Protein AF-A0A6A3N6A8-F1 (afdb_monomer_lite)

Radius of gyration: 18.14 Å; chains: 1; bounding box: 33×37×55 Å

Secondary structure (DSSP, 8-state):
----HHHHHHHHHHHHTS----------S---TTS----HHHHHHHHHHB-TTTTTS-HHHHHHHHHHHGGGTTS---HHHHHHHHHT-BGGGSB-GGGG----HHHHHHHHHHS-TT--STTSPPPPPPPPSSHHHHHHHHHHHHHHHHHHB-HHHHHHHHHHHHHHHHHTTSGGGSSGGGHHHHH-

Organism: NCBI:txid129364

Sequence (188 aa):
MVRDIDQLIALRQADLGKGSSSSLVATAGSDTKLQFKPSRQQAVTHGALVNGKYSSLDAQLFAETMQSQSKEFDFLPHQGVARGFYGWDFGYRGLSSMHFSPIDLEEERQLSEKFDMTDFSMKNKLPRPPRAEDLADVVSALEVLSLLVVEMFNSLASELVNAARRFLLLLRKTKSMRGPEAVPELVA

pLDDT: mean 82.04, std 16.99, range [36.47, 97.62]

Foldseek 3Di:
DPPPVVVVLVVVVVVVVPPDPDPDDPPPDDPDLQADDADPQLLVQLCVWWDPSCNPDDLRRQLVVLCVCVVVQQAASALQQSNCVSSVLPDPSQHFLLNQFHDDPVRNVVVPVVDPRRRNHPVSHDDHGDQDFALVRSLNSLVSVLVSSVVTTDPVSNVVSVVLSVVSVVCCVPPCRGGSNNRVVNGD

Structure (mmCIF, N/CA/C/O backbone):
data_AF-A0A6A3N6A8-F1
#
_entry.id   AF-A0A6A3N6A8-F1
#
loop_
_atom_site.group_PDB
_atom_site.id
_atom_site.type_symbol
_atom_site.label_atom_id
_atom_site.label_alt_id
_atom_site.label_comp_id
_atom_site.label_asym_id
_atom_site.label_entity_id
_atom_site.label_seq_id
_atom_site.pdbx_PDB_ins_code
_atom_site.Cartn_x
_atom_site.Cartn_y
_atom_site.Cartn_z
_atom_site.occupancy
_atom_site.B_iso_or_equiv
_atom_site.auth_seq_id
_atom_site.auth_comp_id
_atom_site.auth_asym_id
_atom_site.auth_atom_id
_atom_site.pdbx_PDB_model_num
ATOM 1 N N . MET A 1 1 ? -4.842 9.414 -23.988 1.00 40.34 1 MET A N 1
ATOM 2 C CA . MET A 1 1 ? -4.312 8.304 -24.808 1.00 40.34 1 MET A CA 1
ATOM 3 C C . MET A 1 1 ? -3.945 7.167 -23.870 1.00 40.34 1 MET A C 1
ATOM 5 O O . MET A 1 1 ? -2.806 7.079 -23.440 1.00 40.34 1 MET A O 1
ATOM 9 N N . VAL A 1 2 ? -4.933 6.357 -23.493 1.00 42.94 2 VAL A N 1
ATOM 10 C CA . VAL A 1 2 ? -4.708 5.105 -22.763 1.00 42.94 2 VAL A CA 1
ATOM 11 C C . VAL A 1 2 ? -4.245 4.112 -23.821 1.00 42.94 2 VAL A C 1
ATOM 13 O O . VAL A 1 2 ? -5.050 3.648 -24.623 1.00 42.94 2 VAL A O 1
ATOM 16 N N . ARG A 1 3 ? -2.932 3.911 -23.945 1.00 48.41 3 ARG A N 1
ATOM 17 C CA . ARG A 1 3 ? -2.432 2.759 -24.694 1.00 48.41 3 ARG A CA 1
ATOM 18 C C . ARG A 1 3 ? -2.704 1.554 -23.812 1.00 48.41 3 ARG A C 1
ATOM 20 O O . ARG A 1 3 ? -2.252 1.519 -22.675 1.00 48.41 3 ARG A O 1
ATOM 27 N N . ASP A 1 4 ? -3.515 0.660 -24.347 1.00 60.28 4 ASP A N 1
ATOM 28 C CA . ASP A 1 4 ? -4.018 -0.552 -23.723 1.00 60.28 4 ASP A CA 1
ATOM 29 C C . ASP A 1 4 ? -2.836 -1.355 -23.153 1.00 60.28 4 ASP A C 1
ATOM 31 O O . ASP A 1 4 ? -2.008 -1.883 -23.901 1.00 60.28 4 ASP A O 1
ATOM 35 N N . ILE A 1 5 ? -2.684 -1.338 -21.827 1.00 62.31 5 ILE A N 1
ATOM 36 C CA . ILE A 1 5 ? -1.537 -1.924 -21.110 1.00 62.31 5 ILE A CA 1
ATOM 37 C C . ILE A 1 5 ? -1.419 -3.415 -21.448 1.00 62.31 5 ILE A C 1
ATOM 39 O O . ILE A 1 5 ? -0.314 -3.935 -21.617 1.00 62.31 5 ILE A O 1
ATOM 43 N N . ASP A 1 6 ? -2.555 -4.064 -21.688 1.00 62.62 6 ASP A N 1
ATOM 44 C CA . ASP A 1 6 ? -2.640 -5.454 -22.118 1.00 62.62 6 ASP A CA 1
ATOM 45 C C . ASP A 1 6 ? -1.971 -5.697 -23.478 1.00 62.62 6 ASP A C 1
ATOM 47 O O . ASP A 1 6 ? -1.326 -6.727 -23.672 1.00 62.62 6 ASP A O 1
ATOM 51 N N . GLN A 1 7 ? -2.018 -4.732 -24.406 1.00 63.91 7 GLN A N 1
ATOM 52 C CA . GLN A 1 7 ? -1.330 -4.842 -25.698 1.00 63.91 7 GLN A CA 1
ATOM 53 C C . GLN A 1 7 ? 0.190 -4.732 -25.545 1.00 63.91 7 GLN A C 1
ATOM 55 O O . GLN A 1 7 ? 0.924 -5.430 -26.243 1.00 63.91 7 GLN A O 1
ATOM 60 N N . LEU A 1 8 ? 0.676 -3.895 -24.620 1.00 61.59 8 LEU A N 1
ATOM 61 C CA . LEU A 1 8 ? 2.107 -3.776 -24.315 1.00 61.59 8 LEU A CA 1
ATOM 62 C C . LEU A 1 8 ? 2.649 -5.031 -23.619 1.00 61.59 8 LEU A C 1
ATOM 64 O O . LEU A 1 8 ? 3.745 -5.492 -23.950 1.00 61.59 8 LEU A O 1
ATOM 68 N N . ILE A 1 9 ? 1.872 -5.607 -22.698 1.00 62.09 9 ILE A N 1
ATOM 69 C CA . ILE A 1 9 ? 2.212 -6.867 -22.025 1.00 62.09 9 ILE A CA 1
ATOM 70 C C . ILE A 1 9 ? 2.220 -8.021 -23.039 1.00 62.09 9 ILE A C 1
ATOM 72 O O . ILE A 1 9 ? 3.187 -8.785 -23.089 1.00 62.09 9 ILE A O 1
ATOM 76 N N . ALA A 1 10 ? 1.206 -8.109 -23.904 1.00 64.25 10 ALA A N 1
ATOM 77 C CA . ALA A 1 10 ? 1.120 -9.138 -24.938 1.00 64.25 10 ALA A CA 1
ATOM 78 C C . ALA A 1 10 ? 2.270 -9.058 -25.959 1.00 64.25 10 ALA A C 1
ATOM 80 O O . ALA A 1 10 ? 2.834 -10.090 -26.328 1.00 64.25 10 ALA A O 1
ATOM 81 N N . LEU A 1 11 ? 2.673 -7.849 -26.378 1.00 59.53 11 LEU A N 1
ATOM 82 C CA . LEU A 1 11 ? 3.805 -7.657 -27.296 1.00 59.53 11 LEU A CA 1
ATOM 83 C C . LEU A 1 11 ? 5.120 -8.181 -26.702 1.00 59.53 11 LEU A C 1
ATOM 85 O O . LEU A 1 11 ? 5.864 -8.890 -27.376 1.00 59.53 11 LEU A O 1
ATOM 89 N N . ARG A 1 12 ? 5.383 -7.896 -25.420 1.00 59.84 12 ARG A N 1
ATOM 90 C CA . ARG A 1 12 ? 6.596 -8.366 -24.727 1.00 59.84 12 ARG A CA 1
ATOM 91 C C . ARG A 1 12 ? 6.607 -9.883 -24.530 1.00 59.84 12 ARG A C 1
ATOM 93 O O . ARG A 1 12 ? 7.662 -10.500 -24.658 1.00 59.84 12 ARG A O 1
ATOM 100 N N . GLN A 1 13 ? 5.455 -10.497 -24.258 1.00 59.72 13 GLN A N 1
ATOM 101 C CA . GLN A 1 13 ? 5.347 -11.957 -24.144 1.00 59.72 13 GLN A CA 1
ATOM 102 C C . GLN A 1 13 ? 5.568 -12.670 -25.486 1.00 59.72 13 GLN A C 1
ATOM 104 O O . GLN A 1 13 ? 6.166 -13.746 -25.513 1.00 59.72 13 GLN A O 1
ATOM 109 N N . ALA A 1 14 ? 5.149 -12.062 -26.601 1.00 55.59 14 ALA A N 1
ATOM 110 C CA . ALA A 1 14 ? 5.370 -12.610 -27.939 1.00 55.59 14 ALA A CA 1
ATOM 111 C C . ALA A 1 14 ? 6.860 -12.630 -28.335 1.00 55.59 14 ALA A C 1
ATOM 113 O O . ALA A 1 14 ? 7.311 -13.577 -28.985 1.00 55.59 14 ALA A O 1
ATOM 114 N N . ASP A 1 15 ? 7.636 -11.634 -27.899 1.00 51.84 15 ASP A N 1
ATOM 115 C CA . ASP A 1 15 ? 9.078 -11.562 -28.166 1.00 51.84 15 ASP A CA 1
ATOM 116 C C . ASP A 1 15 ? 9.894 -12.575 -27.343 1.00 51.84 15 ASP A C 1
ATOM 118 O O . ASP A 1 15 ? 10.907 -13.084 -27.823 1.00 51.84 15 ASP A O 1
ATOM 122 N N . LEU A 1 16 ? 9.425 -12.963 -26.152 1.00 54.72 16 LEU A N 1
ATOM 123 C CA . LEU A 1 16 ? 10.074 -13.988 -25.317 1.00 54.72 16 LEU A CA 1
ATOM 124 C C . LEU A 1 16 ? 9.983 -15.409 -25.911 1.00 54.72 16 LEU A C 1
ATOM 126 O O . LEU A 1 16 ? 10.798 -16.268 -25.576 1.00 54.72 16 LEU A O 1
ATOM 130 N N . GLY A 1 17 ? 9.025 -15.663 -26.811 1.00 44.81 17 GLY A N 1
ATOM 131 C CA . GLY A 1 17 ? 8.855 -16.951 -27.497 1.00 44.81 17 GLY A CA 1
ATOM 132 C C . GLY A 1 17 ? 9.840 -17.197 -28.648 1.00 44.81 17 GLY A C 1
ATOM 133 O O . GLY A 1 17 ? 9.987 -18.331 -29.107 1.00 44.81 17 GLY A O 1
ATOM 134 N N . LYS A 1 18 ? 10.545 -16.161 -29.115 1.00 45.44 18 LYS A N 1
ATOM 135 C CA . LYS A 1 18 ? 11.624 -16.286 -30.100 1.00 45.44 18 LYS A CA 1
ATOM 136 C C . LYS A 1 18 ? 12.940 -16.115 -29.365 1.00 45.44 18 LYS A C 1
ATOM 138 O O . LYS A 1 18 ? 13.308 -15.002 -29.021 1.00 45.44 18 LYS A O 1
ATOM 143 N N . GLY A 1 19 ? 13.639 -17.225 -29.127 1.00 43.06 19 GLY A N 1
ATOM 144 C CA . GLY A 1 19 ? 14.939 -17.275 -28.454 1.00 43.06 19 GLY A CA 1
ATOM 145 C C . GLY A 1 19 ? 16.004 -16.405 -29.125 1.00 43.06 19 GLY A C 1
ATOM 146 O O . GLY A 1 19 ? 16.849 -16.897 -29.866 1.00 43.06 19 GLY A O 1
ATOM 147 N N . SER A 1 20 ? 15.966 -15.108 -28.845 1.00 37.31 20 SER A N 1
ATOM 148 C CA . SER A 1 20 ? 16.950 -14.126 -29.256 1.00 37.31 20 SER A CA 1
ATOM 149 C C . SER A 1 20 ? 17.156 -13.174 -28.092 1.00 37.31 20 SER A C 1
ATOM 151 O O . SER A 1 20 ? 16.317 -12.332 -27.778 1.00 37.31 20 SER A O 1
ATOM 153 N N . SER A 1 21 ? 18.293 -13.337 -27.424 1.00 43.28 21 SER A N 1
ATOM 154 C CA . SER A 1 21 ? 18.822 -12.432 -26.411 1.00 43.28 21 SER A CA 1
ATOM 155 C C . SER A 1 21 ? 19.247 -11.106 -27.055 1.00 43.28 21 SER A C 1
ATOM 157 O O . SER A 1 21 ? 20.428 -10.762 -27.071 1.00 43.28 21 SER A O 1
ATOM 159 N N . SER A 1 22 ? 18.294 -10.370 -27.626 1.00 38.06 22 SER A N 1
ATOM 160 C CA . SER A 1 22 ? 18.491 -8.998 -28.076 1.00 38.06 22 SER A CA 1
ATOM 161 C C . SER A 1 22 ? 17.906 -8.053 -27.038 1.00 38.06 22 SER A C 1
ATOM 163 O O . SER A 1 22 ? 16.751 -7.639 -27.073 1.00 38.06 22 SER A O 1
ATOM 165 N N . SER A 1 23 ? 18.761 -7.727 -26.077 1.00 48.06 23 SER A N 1
ATOM 166 C CA . SER A 1 23 ? 18.674 -6.521 -25.266 1.00 48.06 23 SER A CA 1
ATOM 167 C C . SER A 1 23 ? 18.781 -5.295 -26.184 1.00 48.06 23 SER A C 1
ATOM 169 O O . SER A 1 23 ? 19.844 -4.691 -26.237 1.00 48.06 23 SER A O 1
ATOM 171 N N . LEU A 1 24 ? 17.734 -4.917 -26.923 1.00 49.12 24 LEU A N 1
ATOM 172 C CA . LEU A 1 24 ? 17.704 -3.649 -27.664 1.00 49.12 24 LEU A CA 1
ATOM 173 C C . LEU A 1 24 ? 16.274 -3.124 -27.861 1.00 49.12 24 LEU A C 1
ATOM 175 O O . LEU A 1 24 ? 15.720 -3.179 -28.951 1.00 49.12 24 LEU A O 1
ATOM 179 N N . VAL A 1 25 ? 15.742 -2.487 -26.818 1.00 39.69 25 VAL A N 1
ATOM 180 C CA . VAL A 1 25 ? 15.269 -1.099 -26.948 1.00 39.69 25 VAL A CA 1
ATOM 181 C C . VAL A 1 25 ? 15.818 -0.336 -25.744 1.00 39.69 25 VAL A C 1
ATOM 183 O O . VAL A 1 25 ? 15.123 -0.059 -24.773 1.00 39.69 25 VAL A O 1
ATOM 186 N N . ALA A 1 26 ? 17.113 -0.022 -25.786 1.00 40.97 26 ALA A N 1
ATOM 187 C CA . ALA A 1 26 ? 17.591 1.147 -25.072 1.00 40.97 26 ALA A CA 1
ATOM 188 C C . ALA A 1 26 ? 17.026 2.347 -25.834 1.00 40.97 26 ALA A C 1
ATOM 190 O O . ALA A 1 26 ? 17.534 2.712 -26.895 1.00 40.97 26 ALA A O 1
ATOM 191 N N . THR A 1 27 ? 15.941 2.936 -25.334 1.00 37.59 27 THR A N 1
ATOM 192 C CA . THR A 1 27 ? 15.569 4.287 -25.741 1.00 37.59 27 THR A CA 1
ATOM 193 C C . THR A 1 27 ? 16.696 5.209 -25.288 1.00 37.59 27 THR A C 1
ATOM 195 O O . THR A 1 27 ? 16.737 5.661 -24.146 1.00 37.59 27 THR A O 1
ATOM 198 N N . ALA A 1 28 ? 17.659 5.456 -26.174 1.00 42.22 28 ALA A N 1
ATOM 199 C CA . ALA A 1 28 ? 18.548 6.596 -26.057 1.00 42.22 28 ALA A CA 1
ATOM 200 C C . ALA A 1 28 ? 17.667 7.853 -26.120 1.00 42.22 28 ALA A C 1
ATOM 202 O O . ALA A 1 28 ? 17.216 8.251 -27.191 1.00 42.22 28 ALA A O 1
ATOM 203 N N . GLY A 1 29 ? 17.344 8.425 -24.959 1.00 36.84 29 GLY A N 1
ATOM 204 C CA . GLY A 1 29 ? 16.444 9.570 -24.879 1.00 36.84 29 GLY A CA 1
ATOM 205 C C . GLY A 1 29 ? 16.100 9.953 -23.447 1.00 36.84 29 GLY A C 1
ATOM 206 O O . GLY A 1 29 ? 15.035 9.615 -22.952 1.00 36.84 29 GLY A O 1
ATOM 207 N N . SER A 1 30 ? 17.004 10.715 -22.833 1.00 36.47 30 SER A N 1
ATOM 208 C CA . SER A 1 30 ? 16.944 11.331 -21.503 1.00 36.47 30 SER A CA 1
ATOM 209 C C . SER A 1 30 ? 17.084 10.384 -20.307 1.00 36.47 30 SER A C 1
ATOM 211 O O . SER A 1 30 ? 16.180 9.647 -19.943 1.00 36.47 30 SER A O 1
ATOM 213 N N . ASP A 1 31 ? 18.213 10.521 -19.610 1.00 46.41 31 ASP A N 1
ATOM 214 C CA . ASP A 1 31 ? 18.250 10.407 -18.153 1.00 46.41 31 ASP A CA 1
ATOM 215 C C . ASP A 1 31 ? 17.312 11.498 -17.601 1.00 46.41 31 ASP A C 1
ATOM 217 O O . ASP A 1 31 ? 17.722 12.600 -17.221 1.00 46.41 31 ASP A O 1
ATOM 221 N N . THR A 1 32 ? 16.005 11.264 -17.676 1.00 55.53 32 THR A N 1
ATOM 222 C CA . THR A 1 32 ? 15.022 12.182 -17.127 1.00 55.53 32 THR A CA 1
ATOM 223 C C . THR A 1 32 ? 15.180 12.101 -15.626 1.00 55.53 32 THR A C 1
ATOM 225 O O . THR A 1 32 ? 15.013 11.053 -15.007 1.00 55.53 32 THR A O 1
ATOM 228 N N . LYS A 1 33 ? 15.505 13.240 -15.011 1.00 63.00 33 LYS A N 1
ATOM 229 C CA . LYS A 1 33 ? 15.614 13.384 -13.552 1.00 63.00 33 LYS A CA 1
ATOM 230 C C . LYS A 1 33 ? 14.385 12.853 -12.796 1.00 63.00 33 LYS A C 1
ATOM 232 O O . LYS A 1 33 ? 14.511 12.671 -11.595 1.00 63.00 33 LYS A O 1
ATOM 237 N N . LEU A 1 34 ? 13.271 12.635 -13.501 1.00 75.38 34 LEU A N 1
ATOM 238 C CA . LEU A 1 34 ? 11.954 12.180 -13.059 1.00 75.38 34 LEU A CA 1
ATOM 239 C C . LEU A 1 34 ? 11.778 10.650 -13.036 1.00 75.38 34 LEU A C 1
ATOM 241 O O . LEU A 1 34 ? 10.756 10.179 -12.558 1.00 75.38 34 LEU A O 1
ATOM 245 N N . GLN A 1 35 ? 12.731 9.864 -13.549 1.00 85.25 35 GLN A N 1
ATOM 246 C CA . GLN A 1 35 ? 12.575 8.410 -13.652 1.00 85.25 35 GLN A CA 1
ATOM 247 C C . GLN A 1 35 ? 12.864 7.691 -12.325 1.00 85.25 35 GLN A C 1
ATOM 249 O O . GLN A 1 35 ? 13.814 8.021 -11.602 1.00 85.25 35 GLN A O 1
ATOM 254 N N . PHE A 1 36 ? 12.093 6.641 -12.044 1.00 90.62 36 PHE A N 1
ATOM 255 C CA . PHE A 1 36 ? 12.344 5.713 -10.955 1.00 90.62 36 PHE A CA 1
ATOM 256 C C . PHE A 1 36 ? 13.557 4.826 -11.252 1.00 90.62 36 PHE A C 1
ATOM 258 O O . PHE A 1 36 ? 13.577 4.043 -12.201 1.00 90.62 36 PHE A O 1
ATOM 265 N N . LYS A 1 37 ? 14.565 4.911 -10.381 1.00 90.06 37 LYS A N 1
ATOM 266 C CA . LYS A 1 37 ? 15.736 4.030 -10.381 1.00 90.06 37 LYS A CA 1
ATOM 267 C C . LYS A 1 37 ? 15.762 3.223 -9.079 1.00 90.06 37 LYS A C 1
ATOM 269 O O . LYS A 1 37 ? 16.177 3.776 -8.056 1.00 90.06 37 LYS A O 1
ATOM 274 N N . PRO A 1 38 ? 15.307 1.957 -9.071 1.00 93.00 38 PRO A N 1
ATOM 275 C CA . PRO A 1 38 ? 15.311 1.143 -7.862 1.00 93.00 38 PRO A CA 1
ATOM 276 C C . PRO A 1 38 ? 16.741 0.771 -7.462 1.00 93.00 38 PRO A C 1
ATOM 278 O O . PRO A 1 38 ? 17.625 0.569 -8.296 1.00 93.00 38 PRO A O 1
ATOM 281 N N . SER A 1 39 ? 16.967 0.621 -6.162 1.00 93.56 39 SER A N 1
ATOM 282 C CA . SER A 1 39 ? 18.182 -0.004 -5.648 1.00 93.56 39 SER A CA 1
ATOM 283 C C . SER A 1 39 ? 18.220 -1.497 -5.991 1.00 93.56 39 SER A C 1
ATOM 285 O O . SER A 1 39 ? 17.190 -2.140 -6.208 1.00 93.56 39 SER A O 1
ATOM 287 N N . ARG A 1 40 ? 19.421 -2.089 -5.949 1.00 95.00 40 ARG A N 1
ATOM 288 C CA . ARG A 1 40 ? 19.596 -3.537 -6.137 1.00 95.00 40 ARG A CA 1
ATOM 289 C C . ARG A 1 40 ? 18.744 -4.351 -5.161 1.00 95.00 40 ARG A C 1
ATOM 291 O O . ARG A 1 40 ? 18.162 -5.350 -5.561 1.00 95.00 40 ARG A O 1
ATOM 298 N N . GLN A 1 41 ? 18.652 -3.914 -3.903 1.00 94.75 41 GLN A N 1
ATOM 299 C CA . GLN A 1 41 ? 17.848 -4.603 -2.896 1.00 94.75 41 GLN A CA 1
ATOM 300 C C . GLN A 1 41 ? 16.360 -4.566 -3.248 1.00 94.75 41 GLN A C 1
ATOM 302 O O . GLN A 1 41 ? 15.712 -5.601 -3.186 1.00 94.75 41 GLN A O 1
ATOM 307 N N . GLN A 1 42 ? 15.833 -3.405 -3.652 1.00 95.19 42 GLN A N 1
ATOM 308 C CA . GLN A 1 42 ? 14.432 -3.284 -4.066 1.00 95.19 42 GLN A CA 1
ATOM 309 C C . GLN A 1 42 ? 14.132 -4.189 -5.265 1.00 95.19 42 GLN A C 1
ATOM 311 O O . GLN A 1 42 ? 13.118 -4.869 -5.259 1.00 95.19 42 GLN A O 1
ATOM 316 N N . ALA A 1 43 ? 15.028 -4.264 -6.255 1.00 96.06 43 ALA A N 1
ATOM 317 C CA . ALA A 1 43 ? 14.849 -5.147 -7.409 1.00 96.06 43 ALA A CA 1
ATOM 318 C C . ALA A 1 43 ? 14.846 -6.640 -7.029 1.00 96.06 43 ALA A C 1
ATOM 320 O O . ALA A 1 43 ? 14.034 -7.401 -7.548 1.00 96.06 43 ALA A O 1
ATOM 321 N N . VAL A 1 44 ? 15.719 -7.059 -6.104 1.00 96.88 44 VAL A N 1
ATOM 322 C CA . VAL A 1 44 ? 15.747 -8.444 -5.601 1.00 96.88 44 VAL A CA 1
ATOM 323 C C . VAL A 1 44 ? 14.471 -8.770 -4.827 1.00 96.88 44 VAL A C 1
ATOM 325 O O . VAL A 1 44 ? 13.855 -9.801 -5.088 1.00 96.88 44 VAL A O 1
ATOM 328 N N . THR A 1 45 ? 14.054 -7.894 -3.909 1.00 96.31 45 THR A N 1
ATOM 329 C CA . THR A 1 45 ? 12.810 -8.077 -3.149 1.00 96.31 45 THR A CA 1
ATOM 330 C C . THR A 1 45 ? 11.602 -8.129 -4.081 1.00 96.31 45 THR A C 1
ATOM 332 O O . THR A 1 45 ? 10.784 -9.038 -3.971 1.00 96.31 45 THR A O 1
ATOM 335 N N . HIS A 1 46 ? 11.524 -7.201 -5.038 1.00 97.00 46 HIS A N 1
ATOM 336 C CA . HIS A 1 46 ? 10.462 -7.154 -6.034 1.00 97.00 46 HIS A CA 1
ATOM 337 C C . HIS A 1 46 ? 10.370 -8.463 -6.818 1.00 97.00 46 HIS A C 1
ATOM 339 O O . HIS A 1 46 ? 9.318 -9.093 -6.831 1.00 97.00 46 HIS A O 1
ATOM 345 N N . GLY A 1 47 ? 11.483 -8.920 -7.402 1.00 96.31 47 GLY A N 1
ATOM 346 C CA . GLY A 1 47 ? 11.516 -10.148 -8.198 1.00 96.31 47 GLY A CA 1
ATOM 347 C C . GLY A 1 47 ? 11.135 -11.409 -7.416 1.00 96.31 47 GLY A C 1
ATOM 348 O O . GLY A 1 47 ? 10.624 -12.356 -8.004 1.00 96.31 47 GLY A O 1
ATOM 349 N N . ALA A 1 48 ? 11.344 -11.424 -6.096 1.00 96.88 48 ALA A N 1
ATOM 350 C CA . ALA A 1 48 ? 10.945 -12.539 -5.240 1.00 96.88 48 ALA A CA 1
ATOM 351 C C . ALA A 1 48 ? 9.440 -12.555 -4.913 1.00 96.88 48 ALA A C 1
ATOM 353 O O . ALA A 1 48 ? 8.892 -13.614 -4.604 1.00 96.88 48 ALA A O 1
ATOM 354 N N . LEU A 1 49 ? 8.779 -11.395 -4.939 1.00 97.56 49 LEU A N 1
ATOM 355 C CA . LEU A 1 49 ? 7.401 -11.242 -4.470 1.00 97.56 49 LEU A CA 1
ATOM 356 C C . LEU A 1 49 ? 6.403 -11.014 -5.601 1.00 97.56 49 LEU A C 1
ATOM 358 O O . LEU A 1 49 ? 5.239 -11.377 -5.452 1.00 97.56 49 LEU A O 1
ATOM 362 N N . VAL A 1 50 ? 6.810 -10.383 -6.702 1.00 97.38 50 VAL A N 1
ATOM 363 C CA . VAL A 1 50 ? 5.921 -10.036 -7.818 1.00 97.38 50 VAL A CA 1
ATOM 364 C C . VAL A 1 50 ? 5.356 -11.299 -8.465 1.00 97.38 50 VAL A C 1
ATOM 366 O O . VAL A 1 50 ? 6.029 -12.329 -8.548 1.00 97.38 50 VAL A O 1
ATOM 369 N N . ASN A 1 51 ? 4.099 -11.254 -8.903 1.00 96.19 51 ASN A N 1
ATOM 370 C CA . ASN A 1 51 ? 3.523 -12.388 -9.616 1.00 96.19 51 ASN A CA 1
ATOM 371 C C . ASN A 1 51 ? 4.001 -12.445 -11.080 1.00 96.19 51 ASN A C 1
ATOM 373 O O . ASN A 1 51 ? 4.651 -11.536 -11.599 1.00 96.19 51 ASN A O 1
ATOM 377 N N . GLY A 1 52 ? 3.655 -13.534 -11.770 1.00 93.69 52 GLY A N 1
ATOM 378 C CA . GLY A 1 52 ? 4.083 -13.759 -13.151 1.00 93.69 52 GLY A CA 1
ATOM 379 C C . GLY A 1 52 ? 3.563 -12.735 -14.170 1.00 93.69 52 GLY A C 1
ATOM 380 O O . GLY A 1 52 ? 4.210 -12.559 -15.196 1.00 93.69 52 GLY A O 1
ATOM 381 N N . LYS A 1 53 ? 2.441 -12.046 -13.901 1.00 93.88 53 LYS A N 1
ATOM 382 C CA . LYS A 1 53 ? 1.860 -11.033 -14.805 1.00 93.88 53 LYS A CA 1
ATOM 383 C C . LYS A 1 53 ? 2.721 -9.768 -14.846 1.00 93.88 53 LYS A C 1
ATOM 385 O O . LYS A 1 53 ? 2.901 -9.191 -15.914 1.00 93.88 53 LYS A O 1
ATOM 390 N N . TYR A 1 54 ? 3.276 -9.370 -13.700 1.00 94.38 54 TYR A N 1
ATOM 391 C CA . TYR A 1 54 ? 4.015 -8.112 -13.552 1.00 94.38 54 TYR A CA 1
ATOM 392 C C . TYR A 1 54 ? 5.542 -8.281 -13.506 1.00 94.38 54 TYR A C 1
ATOM 394 O O . TYR A 1 54 ? 6.262 -7.289 -13.583 1.00 94.38 54 TYR A O 1
ATOM 402 N N . SER A 1 55 ? 6.058 -9.513 -13.443 1.00 93.25 55 SER A N 1
ATOM 403 C CA . SER A 1 55 ? 7.496 -9.803 -13.299 1.00 93.25 55 SER A CA 1
ATOM 404 C C . SER A 1 55 ? 8.380 -9.296 -14.444 1.00 93.25 55 SER A C 1
ATOM 406 O O . SER A 1 55 ? 9.570 -9.058 -14.244 1.00 93.25 55 SER A O 1
ATOM 408 N N . SER A 1 56 ? 7.817 -9.131 -15.645 1.00 91.38 56 SER A N 1
ATOM 409 C CA . SER A 1 56 ? 8.533 -8.627 -16.822 1.00 91.38 56 SER A CA 1
ATOM 410 C C . SER A 1 56 ? 8.529 -7.103 -16.949 1.00 91.38 56 SER A C 1
ATOM 412 O O . SER A 1 56 ? 9.120 -6.567 -17.891 1.00 91.38 56 SER A O 1
ATOM 414 N N . LEU A 1 57 ? 7.807 -6.393 -16.077 1.00 93.50 57 LEU A N 1
ATOM 415 C CA . LEU A 1 57 ? 7.793 -4.936 -16.097 1.00 93.50 57 LEU A CA 1
ATOM 416 C C . LEU A 1 57 ? 9.083 -4.405 -15.474 1.00 93.50 57 LEU A C 1
ATOM 418 O O . LEU A 1 57 ? 9.549 -4.898 -14.448 1.00 93.50 57 LEU A O 1
ATOM 422 N N . ASP A 1 58 ? 9.660 -3.377 -16.090 1.00 93.00 58 ASP A N 1
ATOM 423 C CA . ASP A 1 58 ? 10.674 -2.590 -15.400 1.00 93.00 58 ASP A CA 1
ATOM 424 C C . ASP A 1 58 ? 10.028 -1.768 -14.274 1.00 93.00 58 ASP A C 1
ATOM 426 O O . ASP A 1 58 ? 8.809 -1.604 -14.203 1.00 93.00 58 ASP A O 1
ATOM 430 N N . ALA A 1 59 ? 10.856 -1.253 -13.368 1.00 93.50 59 ALA A N 1
ATOM 431 C CA . ALA A 1 59 ? 10.373 -0.602 -12.158 1.00 93.50 59 ALA A CA 1
ATOM 432 C C . ALA A 1 59 ? 9.523 0.647 -12.424 1.00 93.50 59 ALA A C 1
ATOM 434 O O . ALA A 1 59 ? 8.562 0.890 -11.694 1.00 93.50 59 ALA A O 1
ATOM 435 N N . GLN A 1 60 ? 9.858 1.422 -13.462 1.00 93.06 60 GLN A N 1
ATOM 436 C CA . GLN A 1 60 ? 9.082 2.599 -13.846 1.00 93.06 60 GLN A CA 1
ATOM 437 C C . GLN A 1 60 ? 7.700 2.163 -14.333 1.00 93.06 60 GLN A C 1
ATOM 439 O O . GLN A 1 60 ? 6.691 2.628 -13.809 1.00 93.06 60 GLN A O 1
ATOM 444 N N . LEU A 1 61 ? 7.659 1.215 -15.271 1.00 92.44 61 LEU A N 1
ATOM 445 C CA . LEU A 1 61 ? 6.410 0.721 -15.839 1.00 92.44 61 LEU A CA 1
ATOM 446 C C . LEU A 1 61 ? 5.531 0.023 -14.791 1.00 92.44 61 LEU A C 1
ATOM 448 O O . LEU A 1 61 ? 4.311 0.173 -14.816 1.00 92.44 61 LEU A O 1
ATOM 452 N N . PHE A 1 62 ? 6.125 -0.695 -13.835 1.00 94.62 62 PHE A N 1
ATOM 453 C CA . PHE A 1 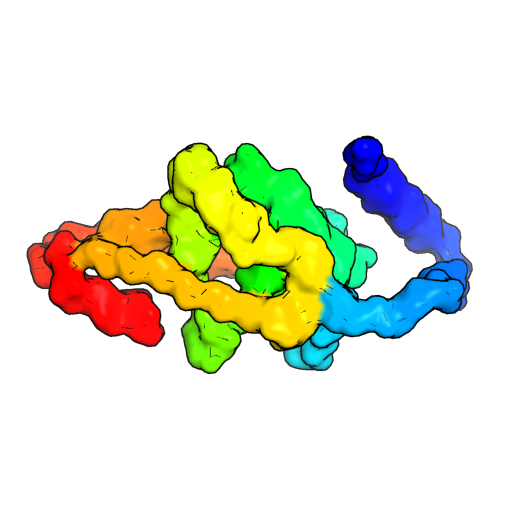62 ? 5.395 -1.265 -12.702 1.00 94.62 62 PHE A CA 1
ATOM 454 C C . PHE A 1 62 ? 4.716 -0.175 -11.860 1.00 94.62 62 PHE A C 1
ATOM 456 O O . PHE A 1 62 ? 3.526 -0.273 -11.561 1.00 94.62 62 PHE A O 1
ATOM 463 N N . ALA A 1 63 ? 5.456 0.880 -11.502 1.00 93.12 63 ALA A N 1
ATOM 464 C CA . ALA A 1 63 ? 4.942 1.974 -10.682 1.00 93.12 63 ALA A CA 1
ATOM 465 C C . ALA A 1 63 ? 3.838 2.775 -11.403 1.00 93.12 63 ALA A C 1
ATOM 467 O O . ALA A 1 63 ? 2.832 3.126 -10.789 1.00 93.12 63 ALA A O 1
ATOM 468 N N . GLU A 1 64 ? 3.988 3.008 -12.708 1.00 92.00 64 GLU A N 1
ATOM 469 C CA . GLU A 1 64 ? 2.955 3.626 -13.550 1.00 92.00 64 GLU A CA 1
ATOM 470 C C . GLU A 1 64 ? 1.710 2.741 -13.674 1.00 92.00 64 GLU A C 1
ATOM 472 O O . GLU A 1 64 ? 0.586 3.240 -13.621 1.00 92.00 64 GLU A O 1
ATOM 477 N N . THR A 1 65 ? 1.891 1.422 -13.782 1.00 91.69 65 THR A N 1
ATOM 478 C CA . THR A 1 65 ? 0.775 0.468 -13.846 1.00 91.69 65 THR A CA 1
ATOM 479 C C . THR A 1 65 ? -0.031 0.497 -12.552 1.00 91.69 65 THR A C 1
ATOM 481 O O . THR A 1 65 ? -1.249 0.662 -12.600 1.00 91.69 65 THR A O 1
ATOM 484 N N . MET A 1 66 ? 0.642 0.454 -11.399 1.00 91.38 66 MET A N 1
ATOM 485 C CA . MET A 1 66 ? 0.000 0.614 -10.093 1.00 91.38 66 MET A CA 1
ATOM 486 C C . MET A 1 66 ? -0.773 1.938 -9.999 1.00 91.38 66 MET A C 1
ATOM 488 O O . MET A 1 66 ? -1.920 1.958 -9.558 1.00 91.38 66 MET A O 1
ATOM 492 N N . GLN A 1 67 ? -0.172 3.047 -10.447 1.00 88.44 67 GLN A N 1
ATOM 493 C CA . GLN A 1 67 ? -0.846 4.346 -10.467 1.00 88.44 67 GLN A CA 1
ATOM 494 C C . GLN A 1 67 ? -2.080 4.330 -11.377 1.00 88.44 67 GLN A C 1
ATOM 496 O O . GLN A 1 67 ? -3.116 4.870 -10.998 1.00 88.44 67 GLN A O 1
ATOM 501 N N . SER A 1 68 ? -2.016 3.682 -12.541 1.00 87.00 68 SER A N 1
ATOM 502 C CA . SER A 1 68 ? -3.158 3.582 -13.456 1.00 87.00 68 SER A CA 1
ATOM 503 C C . SER A 1 68 ? -4.323 2.765 -12.883 1.00 87.00 68 SER A C 1
ATOM 505 O O . SER A 1 68 ? -5.479 3.115 -13.118 1.00 87.00 68 SER A O 1
ATOM 507 N N . GLN A 1 69 ? -4.016 1.734 -12.089 1.00 82.50 69 GLN A N 1
ATOM 508 C CA . GLN A 1 69 ? -4.992 0.845 -11.450 1.00 82.50 69 GLN A CA 1
ATOM 509 C C . GLN A 1 69 ? -5.585 1.422 -10.160 1.00 82.50 69 GLN A C 1
ATOM 511 O O . GLN A 1 69 ? -6.569 0.903 -9.651 1.00 82.50 69 GLN A O 1
ATOM 516 N N . SER A 1 70 ? -5.034 2.515 -9.629 1.00 78.25 70 SER A N 1
ATOM 517 C CA . SER A 1 70 ? -5.505 3.108 -8.368 1.00 78.25 70 SER A CA 1
ATOM 518 C C . SER A 1 70 ? -6.973 3.517 -8.343 1.00 78.25 70 SER A C 1
ATOM 520 O O . SER A 1 70 ? -7.588 3.484 -7.282 1.00 78.25 70 SER A O 1
ATOM 522 N N . LYS A 1 71 ? -7.554 3.803 -9.512 1.00 73.06 71 LYS A N 1
ATOM 523 C CA . LYS A 1 71 ? -8.987 4.086 -9.674 1.00 73.06 71 LYS A CA 1
ATOM 524 C C . LYS A 1 71 ? -9.893 2.931 -9.248 1.00 73.06 71 LYS A C 1
ATOM 526 O O . LYS A 1 71 ? -11.089 3.137 -9.092 1.00 73.06 71 LYS A O 1
ATOM 531 N N . GLU A 1 72 ? -9.345 1.728 -9.112 1.00 80.25 72 GLU A N 1
ATOM 532 C CA . GLU A 1 72 ? -10.071 0.538 -8.670 1.00 80.25 72 GLU A CA 1
ATOM 533 C C . GLU A 1 72 ? -9.971 0.316 -7.149 1.00 80.25 72 GLU A C 1
ATOM 535 O O . GLU A 1 72 ? -10.655 -0.560 -6.624 1.00 80.25 72 GLU A O 1
ATOM 540 N N . PHE A 1 73 ? -9.130 1.081 -6.435 1.00 78.06 73 PHE A N 1
ATOM 541 C CA . PHE A 1 73 ? -8.695 0.755 -5.070 1.00 78.06 73 PHE A CA 1
ATOM 542 C C . PHE A 1 73 ? -8.774 1.920 -4.060 1.00 78.06 73 PHE A C 1
ATOM 544 O O . PHE A 1 73 ? -8.201 1.805 -2.982 1.00 78.06 73 PHE A O 1
ATOM 551 N N . ASP A 1 74 ? -9.469 3.017 -4.377 1.00 84.44 74 ASP A N 1
ATOM 552 C CA . ASP A 1 74 ? -9.778 4.138 -3.464 1.00 84.44 74 ASP A CA 1
ATOM 553 C C . ASP A 1 74 ? -8.577 4.700 -2.661 1.00 84.44 74 ASP A C 1
ATOM 555 O O . ASP A 1 74 ? -8.731 5.090 -1.509 1.00 84.44 74 ASP A O 1
ATOM 559 N N . PHE A 1 75 ? -7.364 4.760 -3.230 1.00 86.56 75 PHE A N 1
ATOM 560 C CA . PHE A 1 75 ? -6.176 5.333 -2.564 1.00 86.56 75 PHE A CA 1
ATOM 561 C C . PHE A 1 75 ? -5.438 6.340 -3.445 1.00 86.56 75 PHE A C 1
ATOM 563 O O . PHE A 1 75 ? -5.541 6.306 -4.669 1.00 86.56 75 PHE A O 1
ATOM 570 N N . LEU A 1 76 ? -4.606 7.191 -2.829 1.00 85.06 76 LEU A N 1
ATOM 571 C CA . LEU A 1 76 ? -3.781 8.145 -3.571 1.00 85.06 76 LEU A CA 1
ATOM 572 C C . LEU A 1 76 ? -2.601 7.431 -4.259 1.00 85.06 76 LEU A C 1
ATOM 574 O O . LEU A 1 76 ? -1.691 6.959 -3.565 1.00 85.06 76 LEU A O 1
ATOM 578 N N . PRO A 1 77 ? -2.490 7.453 -5.600 1.00 83.69 77 PRO A N 1
ATOM 579 C CA . PRO A 1 77 ? -1.387 6.811 -6.309 1.00 83.69 77 PRO A CA 1
ATOM 580 C C . PRO A 1 77 ? -0.115 7.664 -6.339 1.00 83.69 77 PRO A C 1
ATOM 582 O O . PRO A 1 77 ? 0.439 7.974 -7.399 1.00 83.69 77 PRO A O 1
ATOM 585 N N . HIS A 1 78 ? 0.355 8.078 -5.165 1.00 91.00 78 HIS A N 1
ATOM 586 C CA . HIS A 1 78 ? 1.560 8.883 -5.047 1.00 91.00 78 HIS A CA 1
ATOM 587 C C . HIS A 1 78 ? 2.798 8.061 -5.437 1.00 91.00 78 HIS A C 1
ATOM 589 O O . HIS A 1 78 ? 3.005 6.932 -4.996 1.00 91.00 78 HIS A O 1
ATOM 595 N N . GLN A 1 79 ? 3.710 8.648 -6.198 1.00 90.81 79 GLN A N 1
ATOM 596 C CA . GLN A 1 79 ? 4.841 7.940 -6.802 1.00 90.81 79 GLN A CA 1
ATOM 597 C C . GLN A 1 79 ? 5.845 7.470 -5.763 1.00 90.81 79 GLN A C 1
ATOM 599 O O . GLN A 1 79 ? 6.382 6.376 -5.868 1.00 90.81 79 GLN A O 1
ATOM 604 N N . GLY A 1 80 ? 6.074 8.257 -4.710 1.00 92.31 80 GLY A N 1
ATOM 605 C CA . GLY A 1 80 ? 6.813 7.793 -3.533 1.00 92.31 80 GLY A CA 1
ATOM 606 C C . GLY A 1 80 ? 6.241 6.495 -2.938 1.00 92.31 80 GLY A C 1
ATOM 607 O O . GLY A 1 80 ? 7.016 5.608 -2.583 1.00 92.31 80 GLY A O 1
ATOM 608 N N . VAL A 1 81 ? 4.909 6.359 -2.892 1.00 93.69 81 VAL A N 1
ATOM 609 C CA . VAL A 1 81 ? 4.218 5.156 -2.396 1.00 93.69 81 VAL A CA 1
ATOM 610 C C . VAL A 1 81 ? 4.421 4.008 -3.379 1.00 93.69 81 VAL A C 1
ATOM 612 O O . VAL A 1 81 ? 4.855 2.940 -2.963 1.00 93.69 81 VAL A O 1
ATOM 615 N N . ALA A 1 82 ? 4.240 4.246 -4.682 1.00 93.69 82 ALA A N 1
ATOM 616 C CA . ALA A 1 82 ? 4.469 3.235 -5.716 1.00 93.69 82 ALA A CA 1
ATOM 617 C C . ALA A 1 82 ? 5.915 2.704 -5.728 1.00 93.69 82 ALA A C 1
ATOM 619 O O . ALA A 1 82 ? 6.149 1.501 -5.850 1.00 93.69 82 ALA A O 1
ATOM 620 N N . ARG A 1 83 ? 6.902 3.584 -5.515 1.00 94.00 83 ARG A N 1
ATOM 621 C CA . ARG A 1 83 ? 8.319 3.203 -5.396 1.00 94.00 83 ARG A CA 1
ATOM 622 C C . ARG A 1 83 ? 8.592 2.362 -4.154 1.00 94.00 83 ARG A C 1
ATOM 624 O O . ARG A 1 83 ? 9.306 1.365 -4.246 1.00 94.00 83 ARG A O 1
ATOM 631 N N . GLY A 1 84 ? 8.029 2.746 -3.009 1.00 94.56 84 GLY A N 1
ATOM 632 C CA . GLY A 1 84 ? 8.132 1.953 -1.784 1.00 94.56 84 GLY A CA 1
ATOM 633 C C . GLY A 1 84 ? 7.444 0.594 -1.924 1.00 94.56 84 GLY A C 1
ATOM 634 O O . GLY A 1 84 ? 7.971 -0.412 -1.456 1.00 94.56 84 GLY A O 1
ATOM 635 N N . PHE A 1 85 ? 6.296 0.551 -2.605 1.00 95.44 85 PHE A N 1
ATOM 636 C CA . PHE A 1 85 ? 5.522 -0.664 -2.851 1.00 95.44 85 PHE A CA 1
ATOM 637 C C . PHE A 1 85 ? 6.275 -1.641 -3.754 1.00 95.44 85 PHE A C 1
ATOM 639 O O . PHE A 1 85 ? 6.380 -2.818 -3.419 1.00 95.44 85 PHE A O 1
ATOM 646 N N . TYR A 1 86 ? 6.901 -1.146 -4.831 1.00 95.88 86 TYR A N 1
ATOM 647 C CA . TYR A 1 86 ? 7.792 -1.940 -5.683 1.00 95.88 86 TYR A CA 1
ATOM 648 C C . TYR A 1 86 ? 8.855 -2.675 -4.853 1.00 95.88 86 TYR A C 1
ATOM 650 O O . TYR A 1 86 ? 9.066 -3.873 -5.031 1.00 95.88 86 TYR A O 1
ATOM 658 N N . GLY A 1 87 ? 9.498 -1.960 -3.924 1.00 95.31 87 GLY A N 1
ATOM 659 C CA . GLY A 1 87 ? 10.585 -2.472 -3.092 1.00 95.31 87 GLY A CA 1
ATOM 660 C C . GLY A 1 87 ? 10.176 -3.208 -1.815 1.00 95.31 87 GLY A C 1
ATOM 661 O O . GLY A 1 87 ? 11.062 -3.741 -1.145 1.00 95.31 87 GLY A O 1
ATOM 662 N N . TRP A 1 88 ? 8.883 -3.228 -1.467 1.00 95.81 88 TRP A N 1
ATOM 663 C CA . TRP A 1 88 ? 8.383 -3.654 -0.151 1.00 95.81 88 TRP A CA 1
ATOM 664 C C . TRP A 1 88 ? 9.059 -2.924 1.020 1.00 95.81 88 TRP A C 1
ATOM 666 O O . TRP A 1 88 ? 9.427 -3.514 2.036 1.00 95.81 88 TRP A O 1
ATOM 676 N N . ASP A 1 89 ? 9.220 -1.610 0.892 1.00 95.06 89 ASP A N 1
ATOM 677 C CA . ASP A 1 89 ? 9.947 -0.767 1.844 1.00 95.06 89 ASP A CA 1
ATOM 678 C C . ASP A 1 89 ? 9.111 -0.389 3.088 1.00 95.06 89 ASP A C 1
ATOM 680 O O . ASP A 1 89 ? 9.119 0.759 3.536 1.00 95.06 89 ASP A O 1
ATOM 684 N N . PHE A 1 90 ? 8.388 -1.355 3.662 1.00 93.19 90 PHE A N 1
ATOM 685 C CA . PHE A 1 90 ? 7.569 -1.161 4.862 1.00 93.19 90 PHE A CA 1
ATOM 686 C C . PHE A 1 90 ? 8.402 -0.945 6.142 1.00 93.19 90 PHE A C 1
ATOM 688 O O . PHE A 1 90 ? 9.561 -1.363 6.241 1.00 93.19 90 PHE A O 1
ATOM 695 N N . GLY A 1 91 ? 7.801 -0.300 7.147 1.00 89.25 91 GLY A N 1
ATOM 696 C CA . GLY A 1 91 ? 8.387 -0.094 8.475 1.00 89.25 91 GLY A CA 1
ATOM 697 C C . GLY A 1 91 ? 9.555 0.893 8.444 1.00 89.25 91 GLY A C 1
ATOM 698 O O . GLY A 1 91 ? 9.417 2.014 7.959 1.00 89.25 91 GLY A O 1
ATOM 699 N N . TYR A 1 92 ? 10.739 0.470 8.900 1.00 87.06 92 TYR A N 1
ATOM 700 C CA . TYR A 1 92 ? 11.943 1.318 8.982 1.00 87.06 92 TYR A CA 1
ATOM 701 C C . TYR A 1 92 ? 12.411 1.925 7.651 1.00 87.06 92 TYR A C 1
ATOM 703 O O . TYR A 1 92 ? 13.266 2.810 7.642 1.00 87.06 92 TYR A O 1
ATOM 711 N N . ARG A 1 93 ? 11.884 1.449 6.521 1.00 89.69 93 ARG A N 1
ATOM 712 C CA . ARG A 1 93 ? 12.189 1.983 5.190 1.00 89.69 93 ARG A CA 1
ATOM 713 C C . ARG A 1 93 ? 11.185 3.041 4.712 1.00 89.69 93 ARG A C 1
ATOM 715 O O . ARG A 1 93 ? 11.377 3.621 3.646 1.00 89.69 93 ARG A O 1
ATOM 722 N N . GLY A 1 94 ? 10.183 3.354 5.533 1.00 90.88 94 GLY A N 1
ATOM 723 C CA . GLY A 1 94 ? 9.317 4.524 5.415 1.00 90.88 94 GLY A CA 1
ATOM 724 C C . GLY A 1 94 ? 7.898 4.227 4.939 1.00 90.88 94 GLY A C 1
ATOM 725 O O . GLY A 1 94 ? 6.984 4.957 5.320 1.00 90.88 94 GLY A O 1
ATOM 726 N N . LEU A 1 95 ? 7.678 3.170 4.151 1.00 94.38 95 LEU A N 1
ATOM 727 C CA . LEU A 1 95 ? 6.329 2.798 3.734 1.00 94.38 95 LEU A CA 1
ATOM 728 C C . LEU A 1 95 ? 5.542 2.264 4.939 1.00 94.38 95 LEU A C 1
ATOM 730 O O . LEU A 1 95 ? 6.036 1.520 5.781 1.00 94.38 95 LEU A O 1
ATOM 734 N N . SER A 1 96 ? 4.280 2.644 5.010 1.00 94.56 96 SER A N 1
ATOM 735 C CA . SER A 1 96 ? 3.336 2.250 6.058 1.00 94.56 96 SER A CA 1
ATOM 736 C C . SER A 1 96 ? 2.044 1.811 5.390 1.00 94.56 96 SER A C 1
ATOM 738 O O . SER A 1 96 ? 1.712 2.354 4.334 1.00 94.56 96 SER A O 1
ATOM 740 N N . SER A 1 97 ? 1.308 0.879 6.003 1.00 93.94 97 SER A N 1
ATOM 741 C CA . SER A 1 97 ? -0.034 0.498 5.543 1.00 93.94 97 SER A CA 1
ATOM 742 C C . SER A 1 97 ? -0.943 1.716 5.402 1.00 93.94 97 SER A C 1
ATOM 744 O O . SER A 1 97 ? -1.709 1.781 4.454 1.00 93.94 97 SER A O 1
ATOM 746 N N . MET A 1 98 ? -0.777 2.731 6.253 1.00 94.75 98 MET A N 1
ATOM 747 C CA . MET A 1 98 ? -1.556 3.971 6.210 1.00 94.75 98 MET A CA 1
ATOM 748 C C . MET A 1 98 ? -1.364 4.797 4.927 1.00 94.75 98 MET A C 1
ATOM 750 O O . MET A 1 98 ? -2.188 5.646 4.625 1.00 94.75 98 MET A O 1
ATOM 754 N N . HIS A 1 99 ? -0.331 4.547 4.113 1.00 93.81 99 HIS A N 1
ATOM 755 C CA . HIS A 1 99 ? -0.250 5.162 2.774 1.00 93.81 99 HIS A CA 1
ATOM 756 C C . HIS A 1 99 ? -1.319 4.640 1.805 1.00 93.81 99 HIS A C 1
ATOM 758 O O . HIS A 1 99 ? -1.509 5.223 0.743 1.00 93.81 99 HIS A O 1
ATOM 764 N N . PHE A 1 100 ? -1.980 3.544 2.172 1.00 94.44 100 PHE A N 1
ATOM 765 C CA . PHE A 1 100 ? -3.073 2.909 1.448 1.00 94.44 100 PHE A CA 1
ATOM 766 C C . PHE A 1 100 ? -4.415 3.143 2.149 1.00 94.44 100 PHE A C 1
ATOM 768 O O . PHE A 1 100 ? -5.367 2.415 1.903 1.00 94.44 100 PHE A O 1
ATOM 775 N N . SER A 1 101 ? -4.498 4.114 3.065 1.00 93.75 101 SER A N 1
ATOM 776 C CA . SER A 1 101 ? -5.782 4.510 3.638 1.00 93.75 101 SER A CA 1
ATOM 777 C C . SER A 1 101 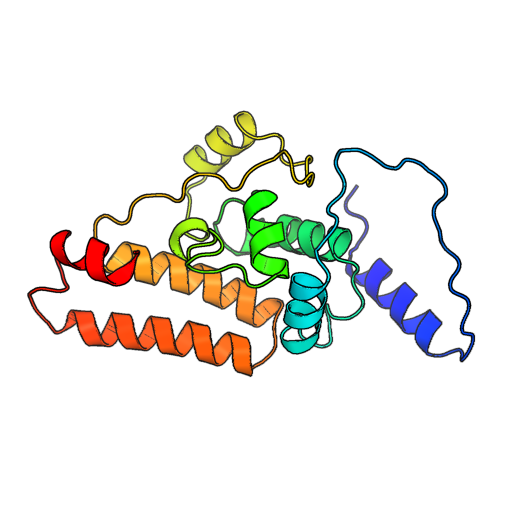? -6.754 4.919 2.530 1.00 93.75 101 SER A C 1
ATOM 779 O O . SER A 1 101 ? -6.332 5.652 1.629 1.00 93.75 101 SER A O 1
ATOM 781 N N . PRO A 1 102 ? -8.023 4.468 2.599 1.00 92.06 102 PRO A N 1
ATOM 782 C CA . PRO A 1 102 ? -9.042 4.915 1.667 1.00 92.06 102 PRO A CA 1
ATOM 783 C C . PRO A 1 102 ? -9.150 6.439 1.685 1.00 92.06 102 PRO A C 1
ATOM 785 O O . PRO A 1 102 ? -9.151 7.028 2.767 1.00 92.06 102 PRO A O 1
ATOM 788 N N . ILE A 1 103 ? -9.246 7.054 0.512 1.00 89.19 103 ILE A N 1
ATOM 789 C CA . ILE A 1 103 ? -9.477 8.493 0.351 1.00 89.19 103 ILE A CA 1
ATOM 790 C C . ILE A 1 103 ? -10.820 8.733 -0.328 1.00 89.19 103 ILE A C 1
ATOM 792 O O . ILE A 1 103 ? -11.271 7.920 -1.136 1.00 89.19 103 ILE A O 1
ATOM 796 N N . ASP A 1 104 ? -11.452 9.861 -0.019 1.00 87.75 104 ASP A N 1
ATOM 797 C CA . ASP A 1 104 ? -12.615 10.316 -0.775 1.00 87.75 104 ASP A CA 1
ATOM 798 C C . ASP A 1 104 ? -12.213 11.153 -2.007 1.00 87.75 104 ASP A C 1
ATOM 800 O O . ASP A 1 104 ? -11.049 11.511 -2.207 1.00 87.75 104 ASP A O 1
ATOM 804 N N . LEU A 1 105 ? -13.196 11.463 -2.857 1.00 84.25 105 LEU A N 1
ATOM 805 C CA . LEU A 1 105 ? -12.976 12.202 -4.105 1.00 84.25 105 LEU A CA 1
ATOM 806 C C . LEU A 1 105 ? -12.498 13.647 -3.883 1.00 84.25 105 LEU A C 1
ATOM 808 O O . LEU A 1 105 ? -11.784 14.195 -4.727 1.00 84.25 105 LEU A O 1
ATOM 812 N N . GLU A 1 106 ? -12.893 14.287 -2.781 1.00 86.50 106 GLU A N 1
ATOM 813 C CA . GLU A 1 106 ? -12.469 15.656 -2.475 1.00 86.50 106 GLU A CA 1
ATOM 814 C C . GLU A 1 106 ? -11.015 15.670 -1.994 1.00 86.50 106 GLU A C 1
ATOM 816 O O . GLU A 1 106 ? -10.220 16.503 -2.441 1.00 86.50 106 GLU A O 1
ATOM 821 N N . GLU A 1 107 ? -10.638 14.716 -1.144 1.00 85.44 107 GLU A N 1
ATOM 822 C CA . GLU A 1 107 ? -9.259 14.493 -0.720 1.00 85.44 107 GLU A CA 1
ATOM 823 C C . GLU A 1 107 ? -8.358 14.135 -1.906 1.00 85.44 107 GLU A C 1
ATOM 825 O O . GLU A 1 107 ? -7.284 14.726 -2.062 1.00 85.44 107 GLU A O 1
ATOM 830 N N . GLU A 1 108 ? -8.799 13.235 -2.791 1.00 85.12 108 GLU A N 1
ATOM 831 C CA . GLU A 1 108 ? -8.068 12.879 -4.012 1.00 85.12 108 GLU A CA 1
ATOM 832 C C . GLU A 1 108 ? -7.801 14.114 -4.875 1.00 85.12 108 GLU A C 1
ATOM 834 O O . GLU A 1 108 ? -6.663 14.345 -5.304 1.00 85.12 108 GLU A O 1
ATOM 839 N N . ARG A 1 109 ? -8.826 14.946 -5.093 1.00 84.88 109 ARG A N 1
ATOM 840 C CA . ARG A 1 109 ? -8.717 16.180 -5.877 1.00 84.88 109 ARG A CA 1
ATOM 841 C C . ARG A 1 109 ? -7.704 17.144 -5.254 1.00 84.88 109 ARG A C 1
ATOM 843 O O . ARG A 1 109 ? -6.836 17.652 -5.962 1.00 84.88 109 ARG A O 1
ATOM 850 N N . GLN A 1 110 ? -7.768 17.363 -3.942 1.00 86.44 110 GLN A N 1
ATOM 851 C CA . GLN A 1 110 ? -6.854 18.265 -3.231 1.00 86.44 110 GLN A CA 1
ATOM 852 C C . GLN A 1 110 ? -5.401 17.770 -3.249 1.00 86.44 110 GLN A C 1
ATOM 854 O O . GLN A 1 110 ? -4.469 18.553 -3.454 1.00 86.44 110 GLN A O 1
ATOM 859 N N . LEU A 1 111 ? -5.183 16.470 -3.039 1.00 83.38 111 LEU A N 1
ATOM 860 C CA . LEU A 1 111 ? -3.844 15.879 -3.037 1.00 83.38 111 LEU A CA 1
ATOM 861 C C . LEU A 1 111 ? -3.253 15.831 -4.452 1.00 83.38 111 LEU A C 1
ATOM 863 O O . LEU A 1 111 ? -2.062 16.102 -4.611 1.00 83.38 111 LEU A O 1
ATOM 867 N N . SER A 1 112 ? -4.076 15.584 -5.474 1.00 80.75 112 SER A N 1
ATOM 868 C CA . SER A 1 112 ? -3.656 15.625 -6.883 1.00 80.75 112 SER A CA 1
ATOM 869 C C . SER A 1 112 ? -3.280 17.032 -7.356 1.00 80.75 112 SER A C 1
ATOM 871 O O . SER A 1 112 ? -2.422 17.173 -8.220 1.00 80.75 112 SER A O 1
ATOM 873 N N . GLU A 1 113 ? -3.877 18.085 -6.787 1.00 84.50 113 GLU A N 1
ATOM 874 C CA . GLU A 1 113 ? -3.462 19.474 -7.047 1.00 84.50 113 GLU A CA 1
ATOM 875 C C . GLU A 1 113 ? -2.138 19.825 -6.343 1.00 84.50 113 GLU A C 1
ATOM 877 O O . GLU A 1 113 ? -1.386 20.689 -6.798 1.00 84.50 113 GLU A O 1
ATOM 882 N N . LYS A 1 114 ? -1.839 19.155 -5.225 1.00 85.88 114 LYS A N 1
ATOM 883 C CA . LYS A 1 114 ? -0.661 19.421 -4.392 1.00 85.88 114 LYS A CA 1
ATOM 884 C C . LYS A 1 114 ? 0.598 18.704 -4.873 1.00 85.88 114 LYS A C 1
ATOM 886 O O . LYS A 1 114 ? 1.698 19.236 -4.710 1.00 85.88 114 LYS A O 1
ATOM 891 N N . PHE A 1 115 ? 0.457 17.488 -5.388 1.00 84.50 115 PHE A N 1
ATOM 892 C CA . PHE A 1 115 ? 1.577 16.651 -5.800 1.00 84.50 115 PHE A CA 1
ATOM 893 C C . PHE A 1 115 ? 1.694 1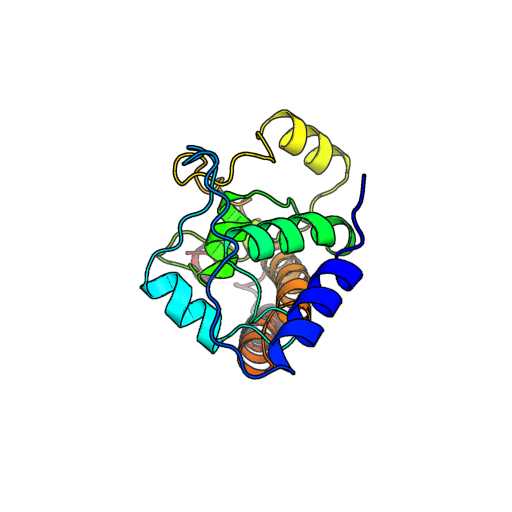6.600 -7.320 1.00 84.50 115 PHE A C 1
ATOM 895 O O . PHE A 1 115 ? 0.716 16.396 -8.031 1.00 84.50 115 PHE A O 1
ATOM 902 N N . ASP A 1 116 ? 2.918 16.732 -7.828 1.00 83.44 116 ASP A N 1
ATOM 903 C CA . ASP A 1 116 ? 3.197 16.360 -9.212 1.00 83.44 116 ASP A CA 1
ATOM 904 C C . ASP A 1 116 ? 3.111 14.839 -9.300 1.00 83.44 116 ASP A C 1
ATOM 906 O O . ASP A 1 116 ? 4.026 14.169 -8.830 1.00 83.44 116 ASP A O 1
ATOM 910 N N . MET A 1 117 ? 2.025 14.315 -9.881 1.00 84.12 117 MET A N 1
ATOM 911 C CA . MET A 1 117 ? 1.745 12.879 -10.024 1.00 84.12 117 MET A CA 1
ATOM 912 C C . MET A 1 117 ? 2.539 12.200 -11.158 1.00 84.12 117 MET A C 1
ATOM 914 O O . MET A 1 117 ? 2.394 10.996 -11.369 1.00 84.12 117 MET A O 1
ATOM 918 N N . THR A 1 118 ? 3.433 12.932 -11.835 1.00 84.25 118 THR A N 1
ATOM 919 C CA . THR A 1 118 ? 4.309 12.418 -12.904 1.00 84.25 118 THR A CA 1
ATOM 920 C C . THR A 1 118 ? 5.791 12.320 -12.517 1.00 84.25 118 THR A C 1
ATOM 922 O O . THR A 1 118 ? 6.563 11.645 -13.197 1.00 84.25 118 THR A O 1
ATOM 925 N N . ASP A 1 119 ? 6.210 12.923 -11.397 1.00 86.38 119 ASP A N 1
ATOM 926 C CA . ASP A 1 119 ? 7.590 12.841 -10.897 1.00 86.38 119 ASP A CA 1
ATOM 927 C C . ASP A 1 119 ? 7.848 11.560 -10.078 1.00 86.38 119 ASP A C 1
ATOM 929 O O . ASP A 1 119 ? 7.558 11.487 -8.882 1.00 86.38 119 ASP A O 1
ATOM 933 N N . PHE A 1 120 ? 8.443 10.542 -10.702 1.00 86.38 120 PHE A N 1
ATOM 934 C CA . PHE A 1 120 ? 8.891 9.311 -10.037 1.00 86.38 120 PHE A CA 1
ATOM 935 C C . PHE A 1 120 ? 10.347 9.389 -9.542 1.00 86.38 120 PHE A C 1
ATOM 937 O O . PHE A 1 120 ? 10.950 8.379 -9.165 1.00 86.38 120 PHE A O 1
ATOM 944 N N . SER A 1 121 ? 10.948 10.577 -9.510 1.00 84.94 121 SER A N 1
ATOM 945 C CA . SER A 1 121 ? 12.317 10.725 -9.040 1.00 84.94 121 SER A CA 1
ATOM 946 C C . SER A 1 121 ? 12.456 10.393 -7.559 1.00 84.94 121 SER A C 1
ATOM 948 O O . SER A 1 121 ? 11.540 10.523 -6.746 1.00 84.94 121 SER A O 1
ATOM 950 N N . MET A 1 122 ? 13.685 10.074 -7.157 1.00 82.44 122 MET A N 1
ATOM 951 C CA . MET A 1 122 ? 14.041 9.951 -5.741 1.00 82.44 122 MET A CA 1
ATOM 952 C C . MET A 1 122 ? 13.836 11.253 -4.946 1.00 82.44 122 MET A C 1
ATOM 954 O O . MET A 1 122 ? 13.795 11.205 -3.716 1.00 82.44 122 MET A O 1
ATOM 958 N N . LYS A 1 123 ? 13.724 12.409 -5.618 1.00 84.00 123 LYS A N 1
ATOM 959 C CA . LYS A 1 123 ? 13.491 13.705 -4.968 1.00 84.00 123 LYS A CA 1
ATOM 960 C C . LYS A 1 123 ? 12.038 13.876 -4.542 1.00 84.00 123 LYS A C 1
ATOM 962 O O . LYS A 1 123 ? 11.809 14.544 -3.535 1.00 84.00 123 LYS A O 1
ATOM 967 N N . ASN A 1 124 ? 11.097 13.256 -5.257 1.00 85.06 124 ASN A N 1
ATOM 968 C CA . ASN A 1 124 ? 9.695 13.225 -4.864 1.00 85.06 124 ASN A CA 1
ATOM 969 C C . ASN A 1 124 ? 9.508 12.270 -3.679 1.00 85.06 124 ASN A C 1
ATOM 971 O O . ASN A 1 124 ? 9.264 11.075 -3.847 1.00 85.06 124 ASN A O 1
ATOM 975 N N . LYS A 1 125 ? 9.739 12.774 -2.466 1.00 86.69 125 LYS A N 1
ATOM 976 C CA . LYS A 1 125 ? 9.764 11.965 -1.244 1.00 86.69 125 LYS A CA 1
ATOM 977 C C . LYS A 1 125 ? 8.411 11.311 -0.974 1.00 86.69 125 LYS A C 1
ATOM 979 O O . LYS A 1 125 ? 7.368 11.806 -1.379 1.00 86.69 125 LYS A O 1
ATOM 984 N N . LEU A 1 126 ? 8.453 10.202 -0.243 1.00 88.81 126 LEU A N 1
ATOM 985 C CA . LEU A 1 126 ? 7.253 9.587 0.305 1.00 88.81 126 LEU A CA 1
ATOM 986 C C . LEU A 1 126 ? 6.493 10.633 1.151 1.00 88.81 126 LEU A C 1
ATOM 988 O O . LEU A 1 126 ? 7.125 11.282 1.995 1.00 88.81 126 LEU A O 1
ATOM 992 N N . PRO A 1 127 ? 5.187 10.848 0.909 1.00 90.38 127 PRO A N 1
ATOM 993 C CA . PRO A 1 127 ? 4.400 11.777 1.696 1.00 90.38 127 PRO A CA 1
ATOM 994 C C . PRO A 1 127 ? 4.261 11.228 3.112 1.00 90.38 127 PRO A C 1
ATOM 996 O O . PRO A 1 127 ? 4.445 10.040 3.362 1.00 90.38 127 PRO A O 1
ATOM 999 N N . ARG A 1 128 ? 3.936 12.097 4.067 1.00 89.88 128 ARG A N 1
ATOM 1000 C CA . ARG A 1 128 ? 3.609 11.619 5.408 1.00 89.88 128 ARG A CA 1
ATOM 1001 C C . ARG A 1 128 ? 2.289 10.838 5.328 1.00 89.88 128 ARG A C 1
ATOM 1003 O O . ARG A 1 128 ? 1.333 11.403 4.794 1.00 89.88 128 ARG A O 1
ATOM 1010 N N . PRO A 1 129 ? 2.212 9.605 5.857 1.00 90.69 129 PRO A N 1
ATOM 1011 C CA . PRO A 1 129 ? 0.955 8.878 5.869 1.00 90.69 129 PRO A CA 1
ATOM 1012 C C . PRO A 1 129 ? -0.069 9.586 6.771 1.00 90.69 129 PRO A C 1
ATOM 1014 O O . PRO A 1 129 ? 0.330 10.211 7.767 1.00 90.69 129 PRO A O 1
ATOM 1017 N N . PRO A 1 130 ? -1.372 9.472 6.462 1.00 89.38 130 PRO A N 1
ATOM 1018 C CA . PRO A 1 130 ? -2.446 9.812 7.384 1.00 89.38 130 PRO A CA 1
ATOM 1019 C C . PRO A 1 130 ? -2.233 9.161 8.752 1.00 89.38 130 PRO A C 1
ATOM 1021 O O . PRO A 1 130 ? -1.721 8.043 8.870 1.00 89.38 130 PRO A O 1
ATOM 1024 N N . ARG A 1 131 ? -2.606 9.881 9.809 1.00 89.50 131 ARG A N 1
ATOM 1025 C CA . ARG A 1 131 ? -2.567 9.341 11.167 1.00 89.50 131 ARG A CA 1
ATOM 1026 C C . ARG A 1 131 ? -3.818 8.492 11.373 1.00 89.50 131 ARG A C 1
ATOM 1028 O O . ARG A 1 131 ? -4.908 9.002 11.167 1.00 89.50 131 ARG A O 1
ATOM 1035 N N . ALA A 1 132 ? -3.651 7.250 11.818 1.00 91.06 132 ALA A N 1
ATOM 1036 C CA . ALA A 1 132 ? -4.778 6.450 12.288 1.00 91.06 132 ALA A CA 1
ATOM 1037 C C . ALA A 1 132 ? -5.307 7.029 13.609 1.00 91.06 132 ALA A C 1
ATOM 1039 O O . ALA A 1 132 ? -4.525 7.342 14.516 1.00 91.06 132 ALA A O 1
ATOM 1040 N N . GLU A 1 133 ? -6.618 7.185 13.706 1.00 89.44 133 GLU A N 1
ATOM 1041 C CA . GLU A 1 133 ? -7.320 7.537 14.935 1.00 89.44 133 GLU A CA 1
ATOM 1042 C C . GLU A 1 133 ? -7.623 6.287 15.749 1.00 89.44 133 GLU A C 1
ATOM 1044 O O . GLU A 1 133 ? -7.501 6.311 16.972 1.00 89.44 133 GLU A O 1
ATOM 1049 N N . ASP A 1 134 ? -7.941 5.180 15.082 1.00 87.38 134 ASP A N 1
ATOM 1050 C CA . ASP A 1 134 ? -8.233 3.917 15.741 1.00 87.38 134 ASP A CA 1
ATOM 1051 C C . ASP A 1 134 ? -7.776 2.683 14.937 1.00 87.38 134 ASP A C 1
ATOM 1053 O O . ASP A 1 134 ? -7.096 2.746 13.909 1.00 87.38 134 ASP A O 1
ATOM 1057 N N . LEU A 1 135 ? -8.121 1.503 15.455 1.00 89.00 135 LEU A N 1
ATOM 1058 C CA . LEU A 1 135 ? -7.826 0.222 14.816 1.00 89.00 135 LEU A CA 1
ATOM 1059 C C . LEU A 1 135 ? -8.651 -0.021 13.540 1.00 89.00 135 LEU A C 1
ATOM 1061 O O . LEU A 1 135 ? -8.285 -0.873 12.727 1.00 89.00 135 LEU A O 1
ATOM 1065 N N . ALA A 1 136 ? -9.794 0.646 13.373 1.00 90.06 136 ALA A N 1
ATOM 1066 C CA . ALA A 1 136 ? -10.589 0.543 12.159 1.00 90.06 136 ALA A CA 1
ATOM 1067 C C . ALA A 1 136 ? -9.845 1.167 10.980 1.00 90.06 136 ALA A C 1
ATOM 1069 O O . ALA A 1 136 ? -9.743 0.499 9.953 1.00 90.06 136 ALA A O 1
ATOM 1070 N N . ASP A 1 137 ? -9.215 2.325 11.168 1.00 92.12 13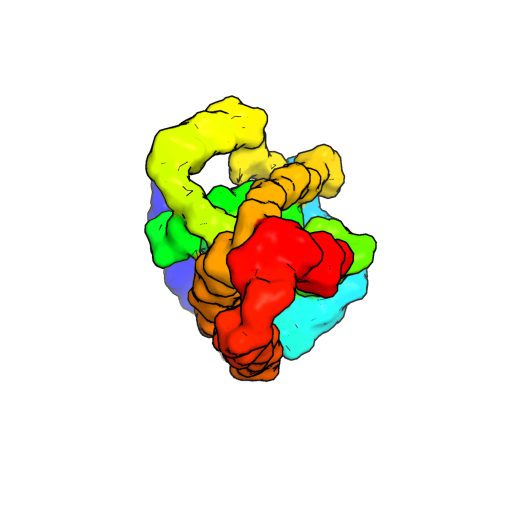7 ASP A N 1
ATOM 1071 C CA . ASP A 1 137 ? -8.431 2.992 10.120 1.00 92.12 137 ASP A CA 1
ATOM 1072 C C . ASP A 1 137 ? -7.302 2.109 9.582 1.00 92.12 137 ASP A C 1
ATOM 1074 O O . ASP A 1 137 ? -7.138 1.948 8.370 1.00 92.12 137 ASP A O 1
ATOM 1078 N N . VAL A 1 138 ? -6.549 1.471 10.485 1.00 93.38 138 VAL A N 1
ATOM 1079 C CA . VAL A 1 138 ? -5.443 0.579 10.105 1.00 93.38 138 VAL A CA 1
ATOM 1080 C C . VAL A 1 138 ? -5.964 -0.642 9.345 1.00 93.38 138 VAL A C 1
ATOM 1082 O O . VAL A 1 138 ? -5.335 -1.100 8.391 1.00 93.38 138 VAL A O 1
ATOM 1085 N N . VAL A 1 139 ? -7.120 -1.178 9.745 1.00 94.12 139 VAL A N 1
ATOM 1086 C CA . VAL A 1 139 ? -7.745 -2.305 9.041 1.00 94.12 139 VAL A CA 1
ATOM 1087 C C . VAL A 1 139 ? -8.231 -1.888 7.656 1.00 94.12 139 VAL A C 1
ATOM 1089 O O . VAL A 1 139 ? -7.969 -2.629 6.713 1.00 94.12 139 VAL A O 1
ATOM 1092 N N . SER A 1 140 ? -8.866 -0.725 7.511 1.00 94.44 140 SER A N 1
ATOM 1093 C CA . SER A 1 140 ? -9.311 -0.203 6.213 1.00 94.44 140 SER A CA 1
ATOM 1094 C C . SER A 1 140 ? -8.130 0.005 5.261 1.00 94.44 140 SER A C 1
ATOM 1096 O O . SER A 1 140 ? -8.176 -0.411 4.106 1.00 94.44 140 SER A O 1
ATOM 1098 N N . ALA A 1 141 ? -7.018 0.549 5.760 1.00 95.25 141 ALA A N 1
ATOM 1099 C CA . ALA A 1 141 ? -5.797 0.701 4.972 1.00 95.25 141 ALA A CA 1
ATOM 1100 C C . ALA A 1 141 ? -5.194 -0.655 4.545 1.00 95.25 141 ALA A C 1
ATOM 1102 O O . ALA A 1 141 ? -4.712 -0.816 3.423 1.00 95.25 141 ALA A O 1
ATOM 1103 N N . LEU A 1 142 ? -5.250 -1.669 5.420 1.00 95.75 142 LEU A N 1
ATOM 1104 C CA . LEU A 1 142 ? -4.842 -3.036 5.073 1.00 95.75 142 LEU A CA 1
ATOM 1105 C C . LEU A 1 142 ? -5.792 -3.716 4.081 1.00 95.75 142 LEU A C 1
ATOM 1107 O O . LEU A 1 142 ? -5.352 -4.605 3.355 1.00 95.75 142 LEU A O 1
ATOM 1111 N N . GLU A 1 143 ? -7.072 -3.346 4.049 1.00 95.06 143 GLU A N 1
ATOM 1112 C CA . GLU A 1 143 ? -8.026 -3.860 3.064 1.00 95.06 143 GLU A CA 1
ATOM 1113 C C . GLU A 1 143 ? -7.664 -3.383 1.664 1.00 95.06 143 GLU A C 1
ATOM 1115 O O . GLU A 1 143 ? -7.488 -4.217 0.777 1.00 95.06 143 GLU A O 1
ATOM 1120 N N . VAL A 1 144 ? -7.418 -2.085 1.496 1.00 94.69 144 VAL A N 1
ATOM 1121 C CA . VAL A 1 144 ? -6.945 -1.521 0.226 1.00 94.69 144 VAL A CA 1
ATOM 1122 C C . VAL A 1 144 ? -5.590 -2.102 -0.179 1.00 94.69 144 VAL A C 1
ATOM 1124 O O . VAL A 1 144 ? -5.424 -2.577 -1.305 1.00 94.69 144 VAL A O 1
ATOM 1127 N N . LEU A 1 145 ? -4.626 -2.153 0.750 1.00 95.25 145 LEU A N 1
ATOM 1128 C CA . LEU A 1 145 ? -3.327 -2.776 0.493 1.00 95.25 145 LEU A CA 1
ATOM 1129 C C . LEU A 1 145 ? -3.481 -4.241 0.055 1.00 95.25 145 LEU A C 1
AT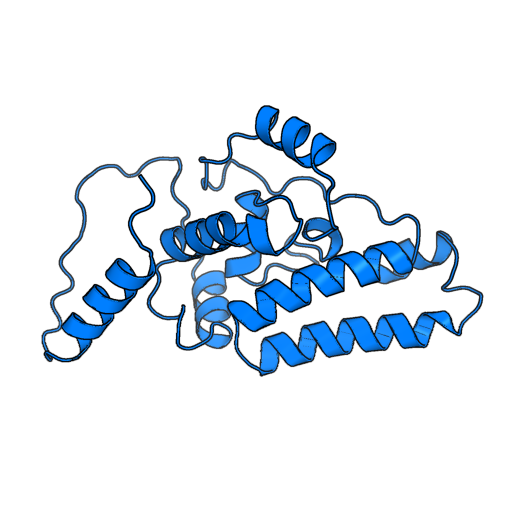OM 1131 O O . LEU A 1 145 ? -2.769 -4.696 -0.838 1.00 95.25 145 LEU A O 1
ATOM 1135 N N . SER A 1 146 ? -4.411 -4.985 0.658 1.00 95.12 146 SER A N 1
ATOM 1136 C CA . SER A 1 146 ? -4.664 -6.377 0.288 1.00 95.12 146 SER A CA 1
ATOM 1137 C C . SER A 1 146 ? -5.166 -6.511 -1.147 1.00 95.12 146 SER A C 1
ATOM 1139 O O . SER A 1 146 ? -4.802 -7.489 -1.794 1.00 95.12 146 SER A O 1
ATOM 1141 N N . LEU A 1 147 ? -5.974 -5.573 -1.649 1.00 93.81 147 LEU A N 1
ATOM 1142 C CA . LEU A 1 147 ? -6.456 -5.604 -3.034 1.00 93.81 147 LEU A CA 1
ATOM 1143 C C . LEU A 1 147 ? -5.293 -5.438 -4.019 1.00 93.81 147 LEU A C 1
ATOM 1145 O O . LEU A 1 147 ? -5.117 -6.261 -4.916 1.00 93.81 147 LEU A O 1
ATOM 1149 N N . LEU A 1 148 ? -4.429 -4.451 -3.775 1.00 93.69 148 LEU A N 1
ATOM 1150 C CA . LEU A 1 148 ? -3.233 -4.211 -4.588 1.00 93.69 148 LEU A CA 1
ATOM 1151 C C . LEU A 1 148 ? -2.251 -5.383 -4.555 1.00 93.69 148 LEU A C 1
ATOM 1153 O O . LEU A 1 148 ? -1.664 -5.744 -5.574 1.00 93.69 148 LEU A O 1
ATOM 1157 N N . VAL A 1 149 ? -2.040 -5.975 -3.378 1.00 95.50 149 VAL A N 1
ATOM 1158 C CA . VAL A 1 149 ? -1.102 -7.093 -3.226 1.00 95.50 149 VAL A CA 1
ATOM 1159 C C . VAL A 1 149 ? -1.623 -8.352 -3.909 1.00 95.50 149 VAL A C 1
ATOM 1161 O O . VAL A 1 149 ? -0.834 -9.041 -4.550 1.00 95.50 149 VAL A O 1
ATOM 1164 N N . VAL A 1 150 ? -2.930 -8.616 -3.842 1.00 95.50 150 VAL A N 1
ATOM 1165 C CA . VAL A 1 150 ? -3.561 -9.715 -4.588 1.00 95.50 150 VAL A CA 1
ATOM 1166 C C . VAL A 1 150 ? -3.436 -9.503 -6.095 1.00 95.50 150 VAL A C 1
ATOM 1168 O O . VAL A 1 150 ? -3.165 -10.463 -6.815 1.00 95.50 150 VAL A O 1
ATOM 1171 N N . GLU A 1 151 ? -3.588 -8.266 -6.571 1.00 94.38 151 GLU A N 1
ATOM 1172 C CA . GLU A 1 151 ? -3.447 -7.966 -7.995 1.00 94.38 151 GLU A CA 1
ATOM 1173 C C . GLU A 1 151 ? -1.996 -8.131 -8.464 1.00 94.38 151 GLU A C 1
ATOM 1175 O O . GLU A 1 151 ? -1.745 -8.803 -9.463 1.00 94.38 151 GLU A O 1
ATOM 1180 N N . MET A 1 152 ? -1.017 -7.558 -7.755 1.00 95.06 152 MET A N 1
ATOM 1181 C CA . MET A 1 152 ? 0.340 -7.373 -8.295 1.00 95.06 152 MET A CA 1
ATOM 1182 C C . MET A 1 152 ? 1.398 -8.363 -7.783 1.00 95.06 152 MET A C 1
ATOM 1184 O O . MET A 1 152 ? 2.428 -8.568 -8.434 1.00 95.06 152 MET A O 1
ATOM 1188 N N . PHE A 1 153 ? 1.174 -8.996 -6.634 1.00 97.12 153 PHE A N 1
ATOM 1189 C CA . PHE A 1 153 ? 2.154 -9.854 -5.966 1.00 97.12 153 PHE A CA 1
ATOM 1190 C C . PHE A 1 153 ? 1.678 -11.311 -5.868 1.00 97.12 153 PHE A C 1
ATOM 1192 O O . PHE A 1 153 ? 0.567 -11.670 -6.252 1.00 97.12 153 PHE A O 1
ATOM 1199 N N . ASN A 1 154 ? 2.579 -12.199 -5.452 1.00 97.62 154 ASN A N 1
ATOM 1200 C CA . ASN A 1 154 ? 2.329 -13.631 -5.345 1.00 97.62 154 ASN A CA 1
ATOM 1201 C C . ASN A 1 154 ? 1.504 -13.995 -4.092 1.00 97.62 154 ASN A C 1
ATOM 1203 O O . ASN A 1 154 ? 1.159 -13.150 -3.257 1.00 97.62 154 ASN A O 1
ATOM 1207 N N . SER A 1 155 ? 1.179 -15.283 -3.952 1.00 97.50 155 SER A N 1
ATOM 1208 C CA . SER A 1 155 ? 0.353 -15.774 -2.843 1.00 97.50 155 SER A CA 1
ATOM 1209 C C . SER A 1 155 ? 1.001 -15.557 -1.477 1.00 97.50 155 SER A C 1
ATOM 1211 O O . SER A 1 155 ? 0.300 -15.194 -0.542 1.00 97.50 155 SER A O 1
ATOM 1213 N N . LEU A 1 156 ? 2.326 -15.699 -1.362 1.00 96.75 156 LEU A N 1
ATOM 1214 C CA . LEU A 1 156 ? 3.050 -15.484 -0.105 1.00 96.75 156 LEU A CA 1
ATOM 1215 C C . LEU A 1 156 ? 2.857 -14.050 0.410 1.00 96.75 156 LEU A C 1
ATOM 1217 O O . LEU A 1 156 ? 2.518 -13.839 1.574 1.00 96.75 156 LEU A O 1
ATOM 1221 N N . ALA A 1 157 ? 3.048 -13.066 -0.467 1.00 96.88 157 ALA A N 1
ATOM 1222 C CA . ALA A 1 157 ? 2.821 -11.659 -0.158 1.00 96.88 157 ALA A CA 1
ATOM 1223 C C . ALA A 1 157 ? 1.362 -11.381 0.245 1.00 96.88 157 ALA A C 1
ATOM 1225 O O . ALA A 1 157 ? 1.100 -10.699 1.239 1.00 96.88 157 ALA A O 1
ATOM 1226 N N . SER A 1 158 ? 0.416 -11.950 -0.503 1.00 97.19 158 SER A N 1
ATOM 1227 C CA . SER A 1 158 ? -1.022 -11.805 -0.247 1.00 97.19 158 SER A CA 1
ATOM 1228 C C . SER A 1 158 ? -1.432 -12.402 1.102 1.00 97.19 158 SER A C 1
ATOM 1230 O O . SER A 1 158 ? -2.173 -11.788 1.873 1.00 97.19 158 SER A O 1
ATOM 1232 N N . GLU A 1 159 ? -0.916 -13.587 1.426 1.00 97.50 159 GLU A N 1
ATOM 1233 C CA . GLU A 1 159 ? -1.157 -14.268 2.697 1.00 97.50 159 GLU A CA 1
ATOM 1234 C C . GLU A 1 159 ? -0.596 -13.479 3.877 1.00 97.50 159 GLU A C 1
ATOM 1236 O O . GLU A 1 159 ? -1.274 -13.374 4.900 1.00 97.50 159 GLU A O 1
ATOM 1241 N N . LEU A 1 160 ? 0.586 -12.873 3.731 1.00 96.56 160 LEU A N 1
ATOM 1242 C CA . LEU A 1 160 ? 1.199 -12.043 4.766 1.00 96.56 160 LEU A CA 1
ATOM 1243 C C . LEU A 1 160 ? 0.318 -10.838 5.128 1.00 96.56 160 LEU A C 1
ATOM 1245 O O . LEU A 1 160 ? 0.020 -10.621 6.305 1.00 96.56 160 LEU A O 1
ATOM 1249 N N . VAL A 1 161 ? -0.137 -10.075 4.131 1.00 96.75 161 VAL A N 1
ATOM 1250 C CA . VAL A 1 161 ? -0.987 -8.893 4.364 1.00 96.75 161 VAL A CA 1
ATOM 1251 C C . VAL A 1 161 ? -2.339 -9.299 4.951 1.00 96.75 161 VAL A C 1
ATOM 1253 O O . VAL A 1 161 ? -2.812 -8.699 5.920 1.00 96.75 161 VAL A O 1
ATOM 1256 N N . ASN A 1 162 ? -2.941 -10.373 4.439 1.00 95.94 162 ASN A N 1
ATOM 1257 C CA . ASN A 1 162 ? -4.198 -10.887 4.975 1.00 95.94 162 ASN A CA 1
ATOM 1258 C C . ASN A 1 162 ? -4.044 -11.422 6.412 1.00 95.94 162 ASN A C 1
ATOM 1260 O O . ASN A 1 162 ? -4.938 -11.238 7.241 1.00 95.94 162 ASN A O 1
ATOM 1264 N N . ALA A 1 163 ? -2.915 -12.053 6.743 1.00 96.69 163 ALA A N 1
ATOM 1265 C CA . ALA A 1 163 ? -2.610 -12.495 8.100 1.00 96.69 163 ALA A CA 1
ATOM 1266 C C . ALA A 1 163 ? -2.480 -11.304 9.059 1.00 96.69 163 ALA A C 1
ATOM 1268 O O . ALA A 1 163 ? -3.076 -11.337 10.137 1.00 96.69 163 ALA A O 1
ATOM 1269 N N . ALA A 1 164 ? -1.796 -10.230 8.649 1.00 94.75 164 ALA A N 1
ATOM 1270 C CA . ALA A 1 164 ? -1.710 -8.993 9.425 1.00 94.75 164 ALA A CA 1
ATOM 1271 C C . ALA A 1 164 ? -3.102 -8.389 9.679 1.00 94.75 164 ALA A C 1
ATOM 1273 O O . ALA A 1 164 ? -3.458 -8.093 10.820 1.00 94.75 164 ALA A O 1
ATOM 1274 N N . ARG A 1 165 ? -3.945 -8.308 8.643 1.00 94.75 165 ARG A N 1
ATOM 1275 C CA . ARG A 1 165 ? -5.332 -7.839 8.777 1.00 94.75 165 ARG A CA 1
ATOM 1276 C C . ARG A 1 165 ? -6.140 -8.697 9.753 1.00 94.75 165 ARG A C 1
ATOM 1278 O O . ARG A 1 165 ? -6.808 -8.167 10.640 1.00 94.75 165 ARG A O 1
ATOM 1285 N N . ARG A 1 166 ? -6.071 -10.027 9.630 1.00 93.00 166 ARG A N 1
ATOM 1286 C CA . ARG A 1 166 ? -6.756 -10.963 10.541 1.00 93.00 166 ARG A CA 1
ATOM 1287 C C . ARG A 1 166 ? -6.273 -10.816 11.979 1.00 93.00 166 ARG A C 1
ATOM 1289 O O . ARG A 1 166 ? -7.095 -10.847 12.891 1.00 93.00 166 ARG A O 1
ATOM 1296 N N . PHE A 1 167 ? -4.972 -10.633 12.179 1.00 91.75 167 PHE A N 1
ATOM 1297 C CA . PHE A 1 167 ? -4.395 -10.385 13.494 1.00 91.75 167 PHE A CA 1
ATOM 1298 C C . PHE A 1 167 ? -4.989 -9.123 14.133 1.00 91.75 167 PHE A C 1
ATOM 1300 O O . PHE A 1 167 ? -5.512 -9.197 15.244 1.00 91.75 167 PHE A O 1
ATOM 1307 N N . LEU A 1 168 ? -5.040 -8.003 13.405 1.00 90.44 168 LEU A N 1
ATOM 1308 C CA . LEU A 1 168 ? -5.670 -6.773 13.899 1.00 90.44 168 LEU A CA 1
ATOM 1309 C C . LEU A 1 168 ? -7.164 -6.955 14.205 1.00 90.44 168 LEU A C 1
ATOM 1311 O O . LEU A 1 168 ? -7.653 -6.495 15.236 1.00 90.44 168 LEU A O 1
ATOM 1315 N N . LEU A 1 169 ? -7.898 -7.692 13.368 1.00 89.06 169 LEU A N 1
ATOM 1316 C CA . LEU A 1 169 ? -9.305 -8.013 13.633 1.00 89.06 169 LEU A CA 1
ATOM 1317 C C . LEU A 1 169 ? -9.496 -8.820 14.927 1.00 89.06 169 LEU A C 1
ATOM 1319 O O . LEU A 1 169 ? -10.481 -8.606 15.637 1.00 89.06 169 LEU A O 1
ATOM 1323 N N . LEU A 1 170 ? -8.567 -9.719 15.266 1.00 88.44 170 LEU A N 1
ATOM 1324 C CA . LEU A 1 170 ? -8.603 -10.459 16.531 1.00 88.44 170 LEU A CA 1
ATOM 1325 C C . LEU A 1 170 ? -8.358 -9.539 17.733 1.00 88.44 170 LEU A C 1
ATOM 1327 O O . LEU A 1 170 ? -9.034 -9.690 18.755 1.00 88.44 170 LEU A O 1
ATOM 1331 N N . LEU A 1 171 ? -7.463 -8.556 17.597 1.00 84.88 171 LEU A N 1
ATOM 1332 C CA . LEU A 1 171 ? -7.158 -7.589 18.654 1.00 84.88 171 LEU A CA 1
ATOM 1333 C C . LEU A 1 171 ? -8.349 -6.692 19.011 1.00 84.88 171 LEU A C 1
ATOM 1335 O O . LEU A 1 171 ? -8.456 -6.288 20.164 1.00 84.88 171 LEU A O 1
ATOM 1339 N N . ARG A 1 172 ? -9.317 -6.474 18.107 1.00 79.94 172 ARG A N 1
ATOM 1340 C CA . ARG A 1 172 ? -10.562 -5.719 18.399 1.00 79.94 172 ARG A CA 1
ATOM 1341 C C . ARG A 1 172 ? -11.374 -6.278 19.576 1.00 79.94 172 ARG A C 1
ATOM 1343 O O . ARG A 1 172 ? -12.237 -5.585 20.128 1.00 79.94 172 ARG A O 1
ATOM 1350 N N . LYS A 1 173 ? -11.159 -7.542 19.958 1.00 77.81 173 LYS A N 1
ATOM 1351 C CA . LYS A 1 173 ? -11.787 -8.143 21.147 1.00 77.81 173 LYS A CA 1
ATOM 1352 C C . LYS A 1 173 ? -11.226 -7.574 22.452 1.00 77.81 173 LYS A C 1
ATOM 1354 O O . LYS A 1 173 ? -11.926 -7.577 23.461 1.00 77.81 173 LYS A O 1
ATOM 1359 N N . THR A 1 174 ? -10.004 -7.057 22.430 1.00 80.88 174 THR A N 1
ATOM 1360 C CA . THR A 1 174 ? -9.331 -6.471 23.585 1.00 80.88 174 THR A CA 1
ATOM 1361 C C . THR A 1 174 ? -9.774 -5.020 23.751 1.00 80.88 174 THR A C 1
ATOM 1363 O O . THR A 1 174 ? -9.613 -4.206 22.846 1.00 80.88 174 THR A O 1
ATOM 1366 N N . LYS A 1 175 ? -10.344 -4.673 24.913 1.00 71.94 175 LYS A N 1
ATOM 1367 C CA . LYS A 1 175 ? -10.909 -3.334 25.162 1.00 71.94 175 LYS A CA 1
ATOM 1368 C C . LYS A 1 175 ? -9.876 -2.209 24.997 1.00 71.94 175 LYS A C 1
ATOM 1370 O O . LYS A 1 175 ? -10.237 -1.166 24.471 1.00 71.94 175 LYS A O 1
ATOM 1375 N N . SER A 1 176 ? -8.621 -2.444 25.387 1.00 76.19 176 SER A N 1
ATOM 1376 C CA . SER A 1 176 ? -7.510 -1.490 25.226 1.00 76.19 176 SER A CA 1
ATOM 1377 C C . SER A 1 176 ? -7.073 -1.279 23.776 1.00 76.19 176 SER A C 1
ATOM 1379 O O . SER A 1 176 ? -6.341 -0.344 23.499 1.00 76.19 176 SER A O 1
ATOM 1381 N N . MET A 1 177 ? -7.510 -2.137 22.850 1.00 76.88 177 MET A N 1
ATOM 1382 C CA . MET A 1 177 ? -7.139 -2.070 21.433 1.00 76.88 177 MET A CA 1
ATOM 1383 C C . MET A 1 177 ? -8.193 -1.356 20.575 1.00 76.88 177 MET A C 1
ATOM 1385 O O . MET A 1 177 ? -8.136 -1.418 19.350 1.00 76.88 177 MET A O 1
ATOM 1389 N N . ARG A 1 178 ? -9.208 -0.746 21.202 1.00 70.44 178 ARG A N 1
ATOM 1390 C CA . ARG A 1 178 ? -10.316 -0.075 20.503 1.00 70.44 178 ARG A CA 1
ATOM 1391 C C . ARG A 1 178 ? -10.175 1.438 20.436 1.00 70.44 178 ARG A C 1
ATOM 1393 O O . ARG A 1 178 ? -10.820 2.034 19.585 1.00 70.44 178 ARG A O 1
ATOM 1400 N N . GLY A 1 179 ? -9.418 2.038 21.346 1.00 72.44 179 GLY A N 1
ATOM 1401 C CA . GLY A 1 179 ? -9.220 3.477 21.379 1.00 72.44 179 GLY A CA 1
ATOM 1402 C C . GLY A 1 179 ? -7.921 3.919 20.698 1.00 72.44 179 GLY A C 1
ATOM 1403 O O . GLY A 1 179 ? -7.096 3.085 20.308 1.00 72.44 179 GLY A O 1
ATOM 1404 N N . PRO A 1 180 ? -7.721 5.240 20.577 1.00 74.44 180 PRO A N 1
ATOM 1405 C CA . PRO A 1 180 ? -6.539 5.842 19.957 1.00 74.44 180 PRO A CA 1
ATOM 1406 C C . PRO A 1 180 ? -5.218 5.467 20.638 1.00 74.44 180 PRO A C 1
ATOM 1408 O O . PRO A 1 180 ? -4.156 5.553 20.023 1.00 74.44 180 PRO A O 1
ATOM 1411 N N . GLU A 1 181 ? -5.261 5.018 21.892 1.00 74.62 181 GLU A N 1
ATOM 1412 C CA . GLU A 1 181 ? -4.118 4.489 22.638 1.00 74.62 181 GLU A CA 1
ATOM 1413 C C . GLU A 1 181 ? -3.495 3.231 22.014 1.00 74.62 181 GLU A C 1
ATOM 1415 O O . GLU A 1 181 ? -2.321 2.959 22.248 1.00 74.62 181 GLU A O 1
ATOM 1420 N N . ALA A 1 182 ? -4.248 2.494 21.195 1.00 72.19 182 ALA A N 1
ATOM 1421 C CA . ALA A 1 182 ? -3.789 1.279 20.529 1.00 72.19 182 ALA A CA 1
ATOM 1422 C C . ALA A 1 182 ? -2.919 1.563 19.296 1.00 72.19 182 ALA A C 1
ATOM 1424 O O . ALA A 1 182 ? -2.095 0.744 18.896 1.00 72.19 182 ALA A O 1
ATOM 1425 N N . VAL A 1 183 ? -3.113 2.724 18.668 1.00 69.25 183 VAL A N 1
ATOM 1426 C CA . VAL A 1 183 ? -2.495 3.071 17.384 1.00 69.25 183 VAL A CA 1
ATOM 1427 C C . VAL A 1 183 ? -0.965 3.187 17.467 1.00 69.25 183 VAL A C 1
ATOM 1429 O O . VAL A 1 183 ? -0.296 2.637 16.588 1.00 69.25 183 VAL A O 1
ATOM 1432 N N . PRO A 1 184 ? -0.365 3.837 18.487 1.00 67.62 184 PRO A N 1
ATOM 1433 C CA . PRO A 1 184 ? 1.089 3.924 18.610 1.00 67.62 184 PRO A CA 1
ATOM 1434 C C . PRO A 1 184 ? 1.785 2.563 18.703 1.00 67.62 184 PRO A C 1
ATOM 1436 O O . PRO A 1 184 ? 2.912 2.444 18.244 1.00 67.62 184 PRO A O 1
ATOM 1439 N N . GLU A 1 185 ? 1.134 1.537 19.260 1.00 62.44 185 GLU A N 1
ATOM 1440 C CA . GLU A 1 185 ? 1.704 0.183 19.329 1.00 62.44 185 GLU A CA 1
ATOM 1441 C C . GLU A 1 185 ? 1.649 -0.559 17.983 1.00 62.44 185 GLU A C 1
ATOM 1443 O O . GLU A 1 185 ? 2.390 -1.517 17.777 1.00 62.44 185 GLU A O 1
ATOM 1448 N N . LEU A 1 186 ? 0.778 -0.129 17.064 1.00 64.62 186 LEU A N 1
ATOM 1449 C CA . LEU A 1 186 ? 0.474 -0.839 15.817 1.00 64.62 186 LEU A CA 1
ATOM 1450 C C . LEU A 1 186 ? 1.047 -0.177 14.558 1.00 64.62 186 LEU A C 1
ATOM 1452 O O . LEU A 1 186 ? 1.217 -0.853 13.545 1.00 64.62 186 LEU A O 1
ATOM 1456 N N . VAL A 1 187 ? 1.292 1.135 14.601 1.00 61.03 187 VAL A N 1
ATOM 1457 C CA . VAL A 1 187 ? 1.702 1.951 13.440 1.00 61.03 187 VAL A CA 1
ATOM 1458 C C . VAL A 1 187 ? 3.160 2.440 13.545 1.00 61.03 187 VAL A C 1
ATOM 1460 O O . VAL A 1 187 ? 3.652 3.066 12.606 1.00 61.03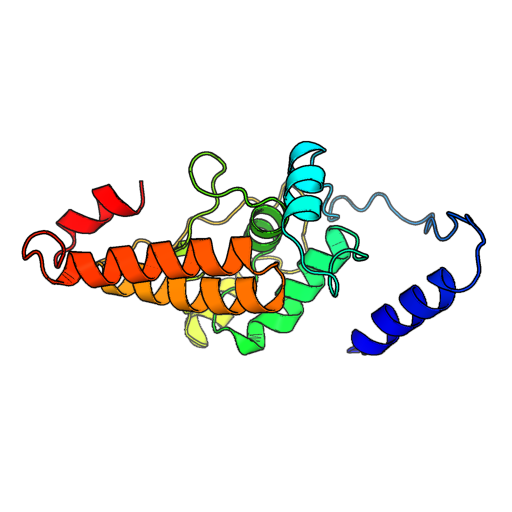 187 VAL A O 1
ATOM 1463 N N . ALA A 1 188 ? 3.846 2.173 14.666 1.00 49.62 188 ALA A N 1
ATOM 1464 C CA . ALA A 1 188 ? 5.244 2.563 14.903 1.00 49.62 188 ALA A CA 1
ATOM 1465 C C . ALA A 1 188 ? 6.262 1.875 13.977 1.00 49.62 188 ALA A C 1
ATOM 1467 O O . ALA A 1 188 ? 6.070 0.688 13.630 1.00 49.62 188 ALA A O 1
#